Protein AF-A0A3P8YRT6-F1 (afdb_monomer_lite)

Structure (mmCIF, N/CA/C/O backbone):
data_AF-A0A3P8YRT6-F1
#
_entry.id   AF-A0A3P8YRT6-F1
#
loop_
_atom_site.group_PDB
_atom_site.id
_atom_site.type_symbol
_atom_site.label_atom_id
_atom_site.label_alt_id
_atom_site.label_comp_id
_atom_site.label_asym_id
_atom_site.label_entity_id
_atom_site.label_seq_id
_atom_site.pdbx_PDB_ins_code
_atom_site.Cartn_x
_atom_site.Cartn_y
_atom_site.Cartn_z
_atom_site.occupancy
_atom_site.B_iso_or_equiv
_atom_site.auth_seq_id
_atom_site.auth_comp_id
_atom_site.auth_asym_id
_atom_site.auth_atom_id
_atom_site.pdbx_PDB_model_num
ATOM 1 N N . MET A 1 1 ? 31.052 -36.918 -76.320 1.00 43.31 1 MET A N 1
ATOM 2 C CA . MET A 1 1 ? 30.531 -35.603 -76.738 1.00 43.31 1 MET A CA 1
ATOM 3 C C . MET A 1 1 ? 29.071 -35.571 -76.324 1.00 43.31 1 MET A C 1
ATOM 5 O O . MET A 1 1 ? 28.309 -36.374 -76.839 1.00 43.31 1 MET A O 1
ATOM 9 N N . ARG A 1 2 ? 28.732 -34.813 -75.276 1.00 39.31 2 ARG A N 1
ATOM 10 C CA . ARG A 1 2 ? 27.355 -34.659 -74.785 1.00 39.31 2 ARG A CA 1
ATOM 11 C C . ARG A 1 2 ? 26.927 -33.242 -75.132 1.00 39.31 2 ARG A C 1
ATOM 13 O O . ARG A 1 2 ? 27.572 -32.301 -74.682 1.00 39.31 2 ARG A O 1
ATOM 20 N N . GLU A 1 3 ? 25.923 -33.138 -75.991 1.00 41.66 3 GLU A N 1
ATOM 21 C CA . GLU A 1 3 ? 25.282 -31.884 -76.367 1.00 41.66 3 GLU A CA 1
ATOM 22 C C . GLU A 1 3 ? 24.500 -31.338 -75.170 1.00 41.66 3 GLU A C 1
ATOM 24 O O . GLU A 1 3 ? 23.810 -32.074 -74.462 1.00 41.66 3 GLU A O 1
ATOM 29 N N . VAL A 1 4 ? 24.692 -30.047 -74.915 1.00 42.44 4 VAL A N 1
ATOM 30 C CA . VAL A 1 4 ? 24.026 -29.274 -73.870 1.00 42.44 4 VAL A CA 1
ATOM 31 C C . VAL A 1 4 ? 22.664 -28.871 -74.425 1.00 42.44 4 VAL A C 1
ATOM 33 O O . VAL A 1 4 ? 22.596 -28.160 -75.423 1.00 42.44 4 VAL A O 1
ATOM 36 N N . ILE A 1 5 ? 21.588 -29.370 -73.818 1.00 49.50 5 ILE A N 1
ATOM 37 C CA . ILE A 1 5 ? 20.221 -28.918 -74.089 1.00 49.50 5 ILE A CA 1
ATOM 38 C C . ILE A 1 5 ? 19.867 -27.950 -72.962 1.00 49.50 5 ILE A C 1
ATOM 40 O O . ILE A 1 5 ? 19.649 -28.374 -71.826 1.00 49.50 5 ILE A O 1
ATOM 44 N N . ASP A 1 6 ? 19.855 -26.658 -73.277 1.00 41.97 6 ASP A N 1
ATOM 45 C CA . ASP A 1 6 ? 19.405 -25.605 -72.372 1.00 41.97 6 ASP A CA 1
ATOM 46 C C . ASP A 1 6 ? 17.883 -25.710 -72.173 1.00 41.97 6 ASP A C 1
ATOM 48 O O . ASP A 1 6 ? 17.096 -25.584 -73.111 1.00 41.97 6 ASP A O 1
ATOM 52 N N . MET A 1 7 ? 17.459 -25.966 -70.932 1.00 45.97 7 MET A N 1
ATOM 53 C CA . MET A 1 7 ? 16.061 -25.861 -70.508 1.00 45.97 7 MET A CA 1
ATOM 54 C C . MET A 1 7 ? 15.758 -24.411 -70.103 1.00 45.97 7 MET A C 1
ATOM 56 O O . MET A 1 7 ? 15.843 -24.047 -68.929 1.00 45.97 7 MET A O 1
ATOM 60 N N . GLU A 1 8 ? 15.371 -23.575 -71.067 1.00 46.75 8 GLU A N 1
ATOM 61 C CA . GLU A 1 8 ? 14.726 -22.289 -70.782 1.00 46.75 8 GLU A CA 1
ATOM 62 C C . GLU A 1 8 ? 13.310 -22.534 -70.242 1.00 46.75 8 GLU A C 1
ATOM 64 O O . GLU A 1 8 ? 12.366 -22.843 -70.967 1.00 46.75 8 GLU A O 1
ATOM 69 N N . SER A 1 9 ? 13.166 -22.414 -68.923 1.00 47.94 9 SER A N 1
ATOM 70 C CA . SER A 1 9 ? 11.873 -22.445 -68.242 1.00 47.94 9 SER A CA 1
ATOM 71 C C . SER A 1 9 ? 11.175 -21.096 -68.423 1.00 47.94 9 SER A C 1
ATOM 73 O O . SER A 1 9 ? 11.492 -20.123 -67.737 1.00 47.94 9 SER A O 1
ATOM 75 N N . GLN A 1 10 ? 10.225 -21.032 -69.356 1.00 45.94 10 GLN A N 1
ATOM 76 C CA . GLN A 1 10 ? 9.294 -19.912 -69.499 1.00 45.94 10 GLN A CA 1
ATOM 77 C C . GLN A 1 10 ? 8.458 -19.794 -68.220 1.00 45.94 10 GLN A C 1
ATOM 79 O O . GLN A 1 10 ? 7.581 -20.610 -67.947 1.00 45.94 10 GLN A O 1
ATOM 84 N N . SER A 1 11 ? 8.768 -18.785 -67.405 1.00 48.03 11 SER A N 1
ATOM 85 C CA . SER A 1 11 ? 7.894 -18.343 -66.323 1.00 48.03 11 SER A CA 1
ATOM 86 C C . SER A 1 11 ? 6.994 -17.243 -66.872 1.00 48.03 11 SER A C 1
ATOM 88 O O . SER A 1 11 ? 7.457 -16.154 -67.215 1.00 48.03 11 SER A O 1
ATOM 90 N N . ASP A 1 12 ? 5.702 -17.547 -66.982 1.00 42.62 12 ASP A N 1
ATOM 91 C CA . ASP A 1 12 ? 4.667 -16.576 -67.315 1.00 42.62 12 ASP A CA 1
ATOM 92 C C . ASP A 1 12 ? 4.613 -15.505 -66.221 1.00 42.62 12 ASP A C 1
ATOM 94 O O . ASP A 1 12 ? 4.014 -15.654 -65.154 1.00 42.62 12 ASP A O 1
ATOM 98 N N . ASN A 1 13 ? 5.310 -14.409 -66.494 1.00 50.06 13 ASN A N 1
ATOM 99 C CA . ASN A 1 13 ? 5.366 -13.213 -65.679 1.00 50.06 13 ASN A CA 1
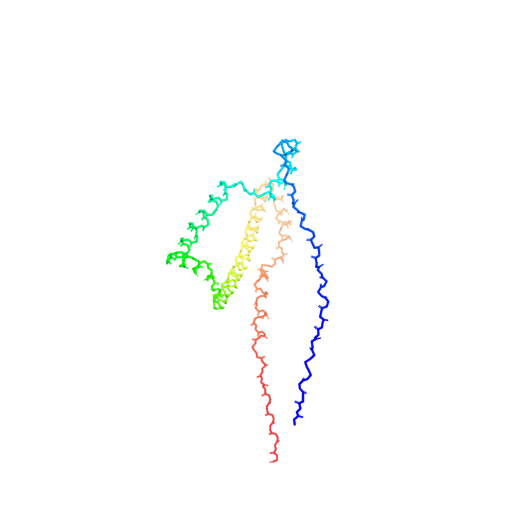ATOM 100 C C . ASN A 1 13 ? 4.024 -12.482 -65.835 1.00 50.06 13 ASN A C 1
ATOM 102 O O . ASN A 1 13 ? 3.874 -11.611 -66.690 1.00 50.06 13 ASN A O 1
ATOM 106 N N . ILE A 1 14 ? 3.012 -12.886 -65.061 1.00 48.34 14 ILE A N 1
ATOM 107 C CA . ILE A 1 14 ? 1.736 -12.166 -64.994 1.00 48.34 14 ILE A CA 1
ATOM 108 C C . ILE A 1 14 ? 2.042 -10.772 -64.424 1.00 48.34 14 ILE A C 1
ATOM 110 O O . ILE A 1 14 ? 2.429 -10.670 -63.254 1.00 48.34 14 ILE A O 1
ATOM 114 N N . PRO A 1 15 ? 1.876 -9.679 -65.192 1.00 45.72 15 PRO A N 1
ATOM 115 C CA . PRO A 1 15 ? 2.150 -8.349 -64.681 1.00 45.72 15 PRO A CA 1
ATOM 116 C C . PRO A 1 15 ? 1.135 -8.051 -63.582 1.00 45.72 15 PRO A C 1
ATOM 118 O O . PRO A 1 15 ? -0.071 -8.022 -63.835 1.00 45.72 15 PRO A O 1
ATOM 121 N N . SER A 1 16 ? 1.601 -7.806 -62.356 1.00 48.44 16 SER A N 1
ATOM 122 C CA . SER A 1 16 ? 0.733 -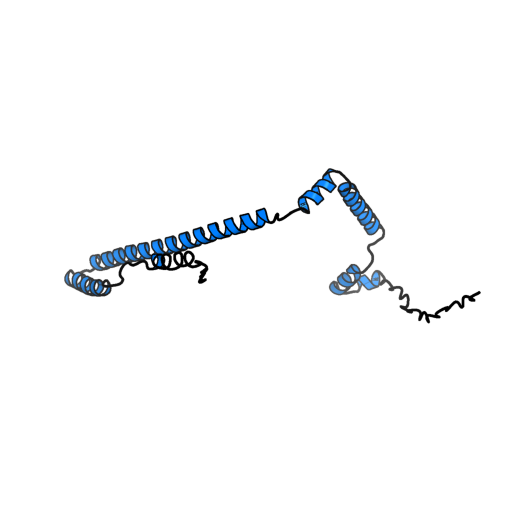7.242 -61.327 1.00 48.44 16 SER A CA 1
ATOM 123 C C . SER A 1 16 ? 0.367 -5.815 -61.744 1.00 48.44 16 SER A C 1
ATOM 125 O O . SER A 1 16 ? 1.069 -4.842 -61.475 1.00 48.44 16 SER A O 1
ATOM 127 N N . THR A 1 17 ? -0.755 -5.657 -62.443 1.00 48.38 17 THR A N 1
ATOM 128 C CA . THR A 1 17 ? -1.385 -4.355 -62.667 1.00 48.38 17 THR A CA 1
ATOM 129 C C . THR A 1 17 ? -1.990 -3.864 -61.354 1.00 48.38 17 THR A C 1
ATOM 131 O O . THR A 1 17 ? -3.205 -3.753 -61.201 1.00 48.38 17 THR A O 1
ATOM 134 N N . SER A 1 18 ? -1.135 -3.537 -60.381 1.00 46.75 18 SER A N 1
ATOM 135 C CA . SER A 1 18 ? -1.485 -2.555 -59.361 1.00 46.75 18 SER A CA 1
ATOM 136 C C . SER A 1 18 ? -1.504 -1.202 -60.069 1.00 46.75 18 SER A C 1
ATOM 138 O O . SER A 1 18 ? -0.487 -0.549 -60.295 1.00 46.75 18 SER A O 1
ATOM 140 N N . GLY A 1 19 ? -2.687 -0.847 -60.574 1.00 38.97 19 GLY A N 1
ATOM 141 C CA . GLY A 1 19 ? -2.898 0.395 -61.298 1.00 38.97 19 GLY A CA 1
ATOM 142 C C . GLY A 1 19 ? -2.330 1.562 -60.501 1.00 38.97 19 GLY A C 1
ATOM 143 O O . GLY A 1 19 ? -2.647 1.737 -59.324 1.00 38.97 19 GLY A O 1
ATOM 144 N N . ASN A 1 20 ? -1.494 2.355 -61.164 1.00 49.28 20 ASN A N 1
ATOM 145 C CA . ASN A 1 20 ? -0.927 3.593 -60.660 1.00 49.28 20 ASN A CA 1
ATOM 146 C C . ASN A 1 20 ? -2.066 4.614 -60.458 1.00 49.28 20 ASN A C 1
ATOM 148 O O . ASN A 1 20 ? -2.263 5.527 -61.261 1.00 49.28 20 ASN A O 1
ATOM 152 N N . ARG A 1 21 ? -2.894 4.424 -59.420 1.00 49.56 21 ARG A N 1
ATOM 153 C CA . ARG A 1 21 ? -3.906 5.395 -59.004 1.00 49.56 21 ARG A CA 1
ATOM 154 C C . ARG A 1 21 ? -3.149 6.556 -58.387 1.00 49.56 21 ARG A C 1
ATOM 156 O O . ARG A 1 21 ? -2.905 6.577 -57.184 1.00 49.56 21 ARG A O 1
ATOM 163 N N . ARG A 1 22 ? -2.777 7.526 -59.224 1.00 57.94 22 ARG A N 1
ATOM 164 C CA . ARG A 1 22 ? -2.369 8.856 -58.770 1.00 57.94 22 ARG A CA 1
ATOM 165 C C . ARG A 1 22 ? -3.463 9.353 -57.827 1.00 57.94 22 ARG A C 1
ATOM 167 O O . ARG A 1 22 ? -4.560 9.677 -58.278 1.00 57.94 22 ARG A O 1
ATOM 174 N N . ARG A 1 23 ? -3.200 9.331 -56.518 1.00 59.16 23 ARG A N 1
ATOM 175 C CA . ARG A 1 23 ? -4.108 9.882 -55.511 1.00 59.16 23 ARG A CA 1
ATOM 176 C C . ARG A 1 23 ? -4.317 11.348 -55.877 1.00 59.16 23 ARG A C 1
ATOM 178 O O . ARG A 1 23 ? -3.371 12.128 -55.862 1.00 59.16 23 ARG A O 1
ATOM 185 N N . SER A 1 24 ? -5.534 11.701 -56.269 1.00 65.56 24 SER A N 1
ATOM 186 C CA . SER A 1 24 ? -5.902 13.084 -56.550 1.00 65.56 24 SER A CA 1
ATOM 187 C C . SER A 1 24 ? -5.921 13.819 -55.214 1.00 65.56 24 SER A C 1
ATOM 189 O O . SER A 1 24 ? -6.729 13.478 -54.348 1.00 65.56 24 SER A O 1
ATOM 191 N N . SER A 1 25 ? -5.012 14.771 -55.007 1.00 73.06 25 SER A N 1
ATOM 192 C CA . SER A 1 25 ? -5.071 15.623 -53.824 1.00 73.06 25 SER A CA 1
ATOM 193 C C . SER A 1 25 ? -6.319 16.502 -53.906 1.00 73.06 25 SER A C 1
ATOM 195 O O . SER A 1 25 ? -6.677 17.028 -54.964 1.00 73.06 25 SER A O 1
ATOM 197 N N . ALA A 1 26 ? -7.036 16.615 -52.793 1.00 78.00 26 ALA A N 1
ATOM 198 C CA . ALA A 1 26 ? -8.180 17.500 -52.689 1.00 78.00 26 ALA A CA 1
ATOM 199 C C . ALA A 1 26 ? -7.712 18.953 -52.850 1.00 78.00 26 ALA A C 1
ATOM 201 O O . ALA A 1 26 ? -6.670 19.352 -52.328 1.00 78.00 26 ALA A O 1
ATOM 202 N N . THR A 1 27 ? -8.495 19.764 -53.562 1.00 82.25 27 THR A N 1
ATOM 203 C CA . THR A 1 27 ? -8.197 21.193 -53.693 1.00 82.25 27 THR A CA 1
ATOM 204 C C . THR A 1 27 ? -8.271 21.872 -52.323 1.00 82.25 27 THR A C 1
ATOM 206 O O . THR A 1 27 ? -9.040 21.458 -51.452 1.00 82.25 27 THR A O 1
ATOM 209 N N . ALA A 1 28 ? -7.494 22.940 -52.120 1.00 79.75 28 ALA A N 1
ATOM 210 C CA . ALA A 1 28 ? -7.454 23.655 -50.840 1.00 79.75 28 ALA A CA 1
ATOM 211 C C . ALA A 1 28 ? -8.854 24.100 -50.364 1.00 79.75 28 ALA A C 1
ATOM 213 O O . ALA A 1 28 ? -9.165 24.031 -49.175 1.00 79.75 28 ALA A O 1
ATOM 214 N N . GLU A 1 29 ? -9.724 24.472 -51.307 1.00 84.81 29 GLU A N 1
ATOM 215 C CA . GLU A 1 29 ? -11.107 24.861 -51.031 1.00 84.81 29 GLU A CA 1
ATOM 216 C C . GLU A 1 29 ? -11.978 23.671 -50.593 1.00 84.81 29 GLU A C 1
ATOM 218 O O . GLU A 1 29 ? -12.790 23.794 -49.676 1.00 84.81 29 GLU A O 1
ATOM 223 N N . ALA A 1 30 ? -11.777 22.489 -51.184 1.00 82.62 30 ALA A N 1
ATOM 224 C CA . ALA A 1 30 ? -12.459 21.267 -50.764 1.00 82.62 30 ALA A CA 1
ATOM 225 C C . ALA A 1 30 ? -12.035 20.843 -49.349 1.00 82.62 30 ALA A C 1
ATOM 227 O O . ALA A 1 30 ? -12.886 20.473 -48.545 1.00 82.62 30 ALA A O 1
ATOM 228 N N . VAL A 1 31 ? -10.748 20.971 -49.010 1.00 84.44 31 VAL A N 1
ATOM 229 C CA . VAL A 1 31 ? -10.222 20.683 -47.661 1.00 84.44 31 VAL A CA 1
ATOM 230 C C . VAL A 1 31 ? -10.772 21.663 -46.620 1.00 84.44 31 VAL A C 1
ATOM 232 O O . VAL A 1 31 ? -11.043 21.270 -45.485 1.00 84.44 31 VAL A O 1
ATOM 235 N N . LYS A 1 32 ? -10.983 22.933 -46.990 1.00 86.88 32 LYS A N 1
ATOM 236 C CA . LYS A 1 32 ? -11.572 23.954 -46.107 1.00 86.88 32 LYS A CA 1
ATOM 237 C C . LYS A 1 32 ? -13.055 23.700 -45.812 1.00 86.88 32 LYS A C 1
ATOM 239 O O . LYS A 1 32 ? -13.518 24.059 -44.735 1.00 86.88 32 LYS A O 1
ATOM 244 N N . ARG A 1 33 ? -13.775 23.066 -46.744 1.00 91.25 33 ARG A N 1
ATOM 245 C CA . ARG A 1 33 ? -15.191 22.687 -46.599 1.00 91.25 33 ARG A CA 1
ATOM 246 C C . ARG A 1 33 ? -15.416 21.407 -45.785 1.00 91.25 33 ARG A C 1
ATOM 248 O O . ARG A 1 33 ? -16.554 21.132 -45.418 1.00 91.25 33 ARG A O 1
ATOM 255 N N . MET A 1 34 ? -14.370 20.628 -45.498 1.00 90.94 34 MET A N 1
ATOM 256 C CA . MET A 1 34 ? -14.475 19.419 -44.670 1.00 90.94 34 MET A CA 1
ATOM 257 C C . MET A 1 34 ? -14.701 19.759 -43.194 1.00 90.94 34 MET A C 1
ATOM 259 O O . MET A 1 34 ? -14.229 20.785 -42.699 1.00 90.94 34 MET A O 1
ATOM 263 N N . CYS A 1 35 ? -15.353 18.854 -42.456 1.00 94.06 35 CYS A N 1
ATOM 264 C CA . CYS A 1 35 ? -15.420 18.990 -41.003 1.00 94.06 35 CYS A CA 1
ATOM 265 C C . CYS A 1 35 ? -14.014 18.849 -40.373 1.00 94.06 35 CYS A C 1
ATOM 267 O O . CYS A 1 35 ? -13.142 18.192 -40.960 1.00 94.06 35 CYS A O 1
ATOM 269 N N . PRO A 1 36 ? -13.759 19.426 -39.182 1.00 92.75 36 PRO A N 1
ATOM 270 C CA . PRO A 1 36 ? -12.425 19.440 -38.572 1.00 92.75 36 PRO A CA 1
ATOM 271 C C . PRO A 1 36 ? -11.773 18.056 -38.444 1.00 92.75 36 PRO A C 1
ATOM 273 O O . PRO A 1 36 ? -10.584 17.905 -38.720 1.00 92.75 36 PRO A O 1
ATOM 276 N N . GLN A 1 37 ? -12.549 17.026 -38.100 1.00 92.12 37 GLN A N 1
ATOM 277 C CA . GLN A 1 37 ? -12.073 15.649 -37.947 1.00 92.12 37 GLN A CA 1
ATOM 278 C C . GLN A 1 37 ? -11.683 15.023 -39.294 1.00 92.12 37 GLN A C 1
ATOM 280 O O . GLN A 1 37 ? -10.642 14.375 -39.404 1.00 92.12 37 GLN A O 1
ATOM 285 N N . GLN A 1 38 ? -12.485 15.240 -40.342 1.00 89.00 38 GLN A N 1
ATOM 286 C CA . GLN A 1 38 ? -12.178 14.765 -41.695 1.00 89.00 38 GLN A CA 1
ATOM 287 C C . GLN A 1 38 ? -10.961 15.486 -42.277 1.00 89.00 38 GLN A C 1
ATOM 289 O O . GLN A 1 38 ? -10.101 14.840 -42.873 1.00 89.00 38 GLN A O 1
ATOM 294 N N . ARG A 1 39 ? -10.850 16.798 -42.041 1.00 90.31 39 ARG A N 1
ATOM 295 C CA . ARG A 1 39 ? -9.696 17.609 -42.438 1.00 90.31 39 ARG A CA 1
ATOM 296 C C . ARG A 1 39 ? -8.415 17.140 -41.755 1.00 90.31 39 ARG A C 1
ATOM 298 O O . ARG A 1 39 ? -7.406 16.976 -42.430 1.00 90.31 39 ARG A O 1
ATOM 305 N N . ALA A 1 40 ? -8.454 16.887 -40.447 1.00 88.81 40 ALA A N 1
ATOM 306 C CA . ALA A 1 40 ? -7.309 16.359 -39.708 1.00 88.81 40 ALA A CA 1
ATOM 307 C C . ALA A 1 40 ? -6.880 14.986 -40.245 1.00 88.81 40 ALA A C 1
ATOM 309 O O . ALA A 1 40 ? -5.701 14.772 -40.520 1.00 88.81 40 ALA A O 1
ATOM 310 N N . ARG A 1 41 ? -7.845 14.083 -40.478 1.00 89.38 41 ARG A N 1
ATOM 311 C CA . ARG A 1 41 ? -7.575 12.760 -41.056 1.00 89.38 41 ARG A CA 1
ATOM 312 C C . ARG A 1 41 ? -6.970 12.860 -42.455 1.00 89.38 41 ARG A C 1
ATOM 314 O O . ARG A 1 41 ? -6.056 12.111 -42.761 1.00 89.38 41 ARG A O 1
ATOM 321 N N . TYR A 1 42 ? -7.466 13.768 -43.292 1.00 88.25 42 TYR A N 1
ATOM 322 C CA . TYR A 1 42 ? -6.933 13.996 -44.633 1.00 88.25 42 TYR A CA 1
ATOM 323 C C . TYR A 1 42 ? -5.490 14.525 -44.585 1.00 88.25 42 TYR A C 1
ATOM 325 O O . TYR A 1 42 ? -4.601 13.936 -45.193 1.00 88.25 42 TYR A O 1
ATOM 333 N N . LEU A 1 43 ? -5.241 15.580 -43.801 1.00 86.88 43 LEU A N 1
ATOM 334 C CA . LEU A 1 43 ? -3.923 16.216 -43.688 1.00 86.88 43 LEU A CA 1
ATOM 335 C C . LEU A 1 43 ? -2.851 15.297 -43.083 1.00 86.88 43 LEU A C 1
ATOM 337 O O . LEU A 1 43 ? -1.680 15.468 -43.398 1.00 86.88 43 LEU A O 1
ATOM 341 N N . ALA A 1 44 ? -3.227 14.314 -42.259 1.00 87.69 44 ALA A N 1
ATOM 342 C CA . ALA A 1 44 ? -2.289 13.344 -41.689 1.00 87.69 44 ALA A CA 1
ATOM 343 C C . ALA A 1 44 ? -1.617 12.441 -42.743 1.00 87.69 44 ALA A C 1
ATOM 345 O O . ALA A 1 44 ? -0.511 11.957 -42.516 1.00 87.69 44 ALA A O 1
ATOM 346 N N . TYR A 1 45 ? -2.280 12.215 -43.882 1.00 85.94 45 TYR A N 1
ATOM 347 C CA . TYR A 1 45 ? -1.769 11.387 -44.981 1.00 85.94 45 TYR A CA 1
ATOM 348 C C . TYR A 1 45 ? -1.395 12.196 -46.227 1.00 85.94 45 TYR A C 1
ATOM 350 O O . TYR A 1 45 ? -0.988 11.601 -47.228 1.00 85.94 45 TYR A O 1
ATOM 358 N N . GLU A 1 46 ? -1.577 13.516 -46.193 1.00 85.88 46 GLU A N 1
ATOM 359 C CA . GLU A 1 46 ? -1.107 14.412 -47.245 1.00 85.88 46 GLU A CA 1
ATOM 360 C C . GLU A 1 46 ? 0.394 14.640 -47.072 1.00 85.88 46 GLU A C 1
ATOM 362 O O . GLU A 1 46 ? 0.911 14.719 -45.954 1.00 85.88 46 GLU A O 1
ATOM 367 N N . GLU A 1 47 ? 1.115 14.747 -48.183 1.00 85.12 47 GLU A N 1
ATOM 368 C CA . GLU A 1 47 ? 2.537 15.023 -48.093 1.00 85.12 47 GLU A CA 1
ATOM 369 C C . GLU A 1 47 ? 2.775 16.440 -47.547 1.00 85.12 47 GLU A C 1
ATOM 371 O O . GLU A 1 47 ? 2.137 17.394 -48.001 1.00 85.12 47 GLU A O 1
ATOM 376 N N . PRO A 1 48 ? 3.726 16.620 -46.611 1.00 84.44 48 PRO A N 1
ATOM 377 C CA . PRO A 1 48 ? 4.041 17.942 -46.093 1.00 84.44 48 PRO A CA 1
ATOM 378 C C . PRO A 1 48 ? 4.419 18.912 -47.224 1.00 84.44 48 PRO A C 1
ATOM 380 O O . PRO A 1 48 ? 5.029 18.495 -48.220 1.00 84.44 48 PRO A O 1
ATOM 383 N N . PRO A 1 49 ? 4.118 20.215 -47.085 1.00 86.62 49 PRO A N 1
ATOM 384 C CA . PRO A 1 49 ? 4.484 21.200 -48.093 1.00 86.62 49 PRO A CA 1
ATOM 385 C C . PRO A 1 49 ? 6.001 21.220 -48.306 1.00 86.62 49 PRO A C 1
ATOM 387 O O . PRO A 1 49 ? 6.779 20.856 -47.421 1.00 86.62 49 PRO A O 1
ATOM 390 N N . LYS A 1 50 ? 6.434 21.661 -49.491 1.00 87.44 50 LYS A N 1
ATOM 391 C CA . LYS A 1 50 ? 7.847 21.620 -49.908 1.00 87.44 50 LYS A CA 1
ATOM 392 C C . LYS A 1 50 ? 8.779 22.272 -48.881 1.00 87.44 50 LYS A C 1
ATOM 394 O O . LYS A 1 50 ? 9.818 21.707 -48.565 1.00 87.44 50 LYS A O 1
ATOM 399 N N . GLU A 1 51 ? 8.373 23.397 -48.302 1.00 90.81 51 GLU A N 1
ATOM 400 C CA . GLU A 1 51 ? 9.119 24.078 -47.237 1.00 90.81 51 GLU A CA 1
ATOM 401 C C . GLU A 1 51 ? 9.194 23.255 -45.944 1.00 90.81 51 GLU A C 1
ATOM 403 O O . GLU A 1 51 ? 10.256 23.136 -45.342 1.00 90.81 51 GLU A O 1
ATOM 408 N N . ALA A 1 52 ? 8.107 22.603 -45.526 1.00 88.25 52 ALA A N 1
ATOM 409 C CA . ALA A 1 52 ? 8.152 21.713 -44.366 1.00 88.25 52 ALA A CA 1
ATOM 410 C C . ALA A 1 52 ? 9.085 20.521 -44.618 1.00 88.25 52 ALA A C 1
ATOM 412 O O . ALA A 1 52 ? 9.848 20.145 -43.732 1.00 88.25 52 ALA A O 1
ATOM 413 N N . LYS A 1 53 ? 9.097 19.971 -45.839 1.00 90.00 53 LYS A N 1
ATOM 414 C CA . LYS A 1 53 ? 10.034 18.906 -46.223 1.00 90.00 53 LYS A CA 1
ATOM 415 C C . LYS A 1 53 ? 11.490 19.368 -46.148 1.00 90.00 53 LYS A C 1
ATOM 417 O O . LYS A 1 53 ? 12.325 18.604 -45.666 1.00 90.00 53 LYS A O 1
ATOM 422 N N . THR A 1 54 ? 11.811 20.601 -46.553 1.00 93.81 54 THR A N 1
ATOM 423 C CA . THR A 1 54 ? 13.186 21.121 -46.428 1.00 93.81 54 THR A CA 1
ATOM 424 C C . THR A 1 54 ? 13.589 21.309 -44.967 1.00 93.81 54 THR A C 1
ATOM 426 O O . THR A 1 54 ? 14.697 20.925 -44.597 1.00 93.81 54 THR A O 1
ATOM 429 N N . TRP A 1 55 ? 12.699 21.809 -44.105 1.00 90.81 55 TRP A N 1
ATOM 430 C CA . TRP A 1 55 ? 12.952 21.894 -42.662 1.00 90.81 55 TRP A CA 1
ATOM 431 C C . TRP A 1 55 ? 13.103 20.519 -42.007 1.00 90.81 55 TRP A C 1
ATOM 433 O O . TRP A 1 55 ? 14.015 20.320 -41.205 1.00 90.81 55 TRP A O 1
ATOM 443 N N . MET A 1 56 ? 12.270 19.547 -42.385 1.00 91.75 56 MET A N 1
ATOM 444 C CA . MET A 1 56 ? 12.380 18.159 -41.927 1.00 91.75 56 MET A CA 1
ATOM 445 C C . MET A 1 56 ? 13.708 17.531 -42.358 1.00 91.75 56 MET A C 1
ATOM 447 O O . MET A 1 56 ? 14.357 16.879 -41.544 1.00 91.75 56 MET A O 1
ATOM 451 N N . ALA A 1 57 ? 14.142 17.754 -43.600 1.00 92.50 57 ALA A N 1
ATOM 452 C CA . ALA A 1 57 ? 15.425 17.270 -44.101 1.00 92.50 57 ALA A CA 1
ATOM 453 C C . ALA A 1 57 ? 16.603 17.917 -43.358 1.00 92.50 57 ALA A C 1
ATOM 455 O O . ALA A 1 57 ? 17.475 17.202 -42.875 1.00 92.50 57 ALA A O 1
ATOM 456 N N . LYS A 1 58 ? 16.587 19.244 -43.168 1.00 94.25 58 LYS A N 1
ATOM 457 C CA . LYS A 1 58 ? 17.600 19.967 -42.377 1.00 94.25 58 LYS A CA 1
ATOM 458 C C . LYS A 1 58 ? 17.645 19.487 -40.926 1.00 94.25 58 LYS A C 1
ATOM 460 O O . LYS A 1 58 ? 18.721 19.323 -40.363 1.00 94.25 58 LYS A O 1
ATOM 465 N N . SER A 1 59 ? 16.487 19.241 -40.316 1.00 93.00 59 SER A N 1
ATOM 466 C CA . SER A 1 59 ? 16.391 18.706 -38.955 1.00 93.00 59 SER A CA 1
ATOM 467 C C . SER A 1 59 ? 16.989 17.300 -38.863 1.00 93.00 59 SER A C 1
ATOM 469 O O . SER A 1 59 ? 17.850 17.049 -38.023 1.00 93.00 59 SER A O 1
ATOM 471 N N . ARG A 1 60 ? 16.617 16.402 -39.784 1.00 90.75 60 ARG A N 1
ATOM 472 C CA . ARG A 1 60 ? 17.177 15.044 -39.866 1.00 90.75 60 ARG A CA 1
ATOM 473 C C . ARG A 1 60 ? 18.681 15.059 -40.112 1.00 90.75 60 ARG A C 1
ATOM 475 O O . ARG A 1 60 ? 19.398 14.314 -39.460 1.00 90.75 60 ARG A O 1
ATOM 482 N N . GLN A 1 61 ? 19.158 15.937 -40.989 1.00 92.88 61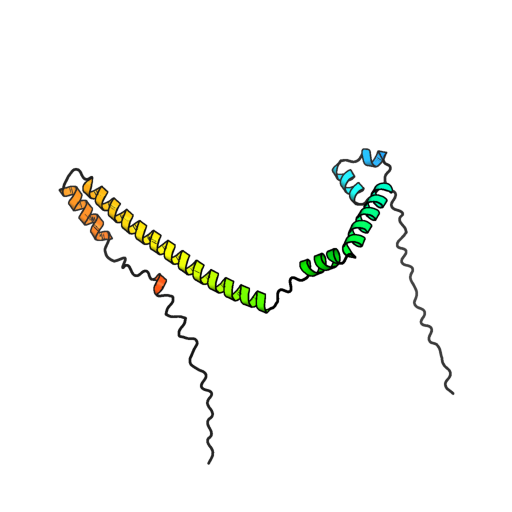 GLN A N 1
ATOM 483 C CA . GLN A 1 61 ? 20.582 16.117 -41.250 1.00 92.88 61 GLN A CA 1
ATOM 484 C C . GLN A 1 61 ? 21.325 16.590 -39.999 1.00 92.88 61 GLN A C 1
ATOM 486 O O . GLN A 1 61 ? 22.386 16.060 -39.705 1.00 92.88 61 GLN A O 1
ATOM 491 N N . ARG A 1 62 ? 20.763 17.529 -39.225 1.00 89.38 62 ARG A N 1
ATOM 492 C CA . ARG A 1 62 ? 21.344 17.964 -37.944 1.00 89.38 62 ARG A CA 1
ATOM 493 C C . ARG A 1 62 ? 21.443 16.821 -36.941 1.00 89.38 62 ARG A C 1
ATOM 495 O O . ARG A 1 62 ? 22.485 16.661 -36.318 1.00 89.38 62 ARG A O 1
ATOM 502 N N . VAL A 1 63 ? 20.376 16.036 -36.791 1.00 85.25 63 VAL A N 1
ATOM 503 C CA . VAL A 1 63 ? 20.358 14.882 -35.881 1.00 85.25 63 VAL A CA 1
ATOM 504 C C . VAL A 1 63 ? 21.359 13.823 -36.335 1.00 85.25 63 VAL A C 1
ATOM 506 O O . VAL A 1 63 ? 22.128 13.347 -35.514 1.00 85.25 63 VAL A O 1
ATOM 509 N N . SER A 1 64 ? 21.407 13.504 -37.630 1.00 84.81 64 SER A N 1
ATOM 510 C CA . SER A 1 64 ? 22.363 12.541 -38.186 1.00 84.81 64 SER A CA 1
ATOM 511 C C . SER A 1 64 ? 23.808 13.026 -38.059 1.00 84.81 64 SER A C 1
ATOM 513 O O . SER A 1 64 ? 24.665 12.249 -37.668 1.00 84.81 64 SER A O 1
ATOM 515 N N . ALA A 1 65 ? 24.083 14.303 -38.333 1.00 86.50 65 ALA A N 1
ATOM 516 C CA . ALA A 1 65 ? 25.415 14.881 -38.176 1.00 86.50 65 ALA A CA 1
ATOM 517 C C . ALA A 1 65 ? 25.861 14.863 -36.710 1.00 86.50 65 ALA A C 1
ATOM 519 O O . ALA A 1 65 ? 27.008 14.542 -36.428 1.00 86.50 65 ALA A O 1
ATOM 520 N N . TRP A 1 66 ? 24.947 15.159 -35.781 1.00 81.25 66 TRP A N 1
ATOM 521 C CA . TRP A 1 66 ? 25.202 15.038 -34.349 1.00 81.25 66 TRP A CA 1
ATOM 522 C C . TRP A 1 66 ? 25.430 13.580 -33.929 1.00 81.25 66 TRP A C 1
ATOM 524 O O . TRP A 1 66 ? 26.366 13.307 -33.187 1.00 81.25 66 TRP A O 1
ATOM 534 N N . GLN A 1 67 ? 24.643 12.634 -34.448 1.00 79.19 67 GLN A N 1
ATOM 535 C CA . GLN A 1 67 ? 24.822 11.196 -34.211 1.00 79.19 67 GLN A CA 1
ATOM 536 C C . GLN A 1 67 ? 26.182 10.678 -34.681 1.00 79.19 67 GLN A C 1
ATOM 538 O O . GLN A 1 67 ? 26.743 9.819 -34.016 1.00 79.19 67 GLN A O 1
ATOM 543 N N . SER A 1 68 ? 26.713 11.211 -35.783 1.00 77.75 68 SER A N 1
ATOM 544 C CA . SER A 1 68 ? 28.041 10.862 -36.301 1.00 77.75 68 SER A CA 1
ATOM 545 C C . SER A 1 68 ? 29.204 11.515 -35.540 1.00 77.75 68 SER A C 1
ATOM 547 O O . SER A 1 68 ? 30.358 11.268 -35.876 1.00 77.75 68 SER A O 1
ATOM 549 N N . THR A 1 69 ? 28.943 12.375 -34.549 1.00 81.50 69 THR A N 1
ATOM 550 C CA . THR A 1 69 ? 30.005 12.879 -33.662 1.00 81.50 69 THR A CA 1
ATOM 551 C C . THR A 1 69 ? 30.346 11.845 -32.591 1.00 81.50 69 THR A C 1
ATOM 553 O O . THR A 1 69 ? 29.483 11.072 -32.183 1.00 81.50 69 THR A O 1
ATOM 556 N N . ALA A 1 70 ? 31.577 11.873 -32.071 1.00 68.00 70 ALA A N 1
ATOM 557 C CA . ALA A 1 70 ? 32.017 10.961 -31.008 1.00 68.00 70 ALA A CA 1
ATOM 558 C C . ALA A 1 70 ? 31.140 11.037 -29.740 1.00 68.00 70 ALA A C 1
ATOM 560 O O . ALA A 1 70 ? 30.960 10.034 -29.049 1.00 68.00 70 ALA A O 1
ATOM 561 N N . ASP A 1 71 ? 30.563 12.209 -29.454 1.00 68.38 71 ASP A N 1
ATOM 562 C CA . ASP A 1 71 ? 29.634 12.415 -28.339 1.00 68.38 71 ASP A CA 1
ATOM 563 C C . ASP A 1 71 ? 28.245 11.830 -28.630 1.00 68.38 71 ASP A C 1
ATOM 565 O O . 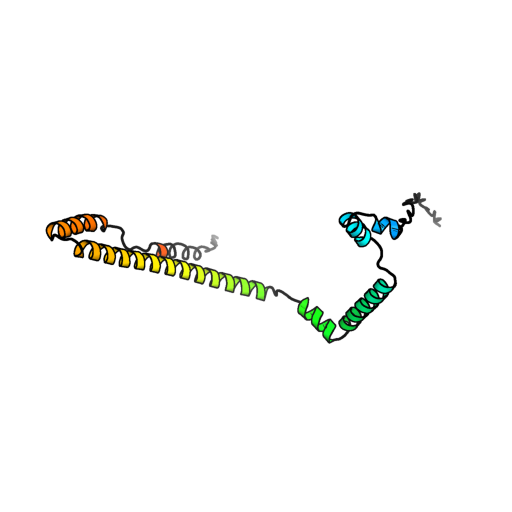ASP A 1 71 ? 27.618 11.253 -27.742 1.00 68.38 71 ASP A O 1
ATOM 569 N N . GLY A 1 72 ? 27.778 11.922 -29.881 1.00 65.81 72 GLY A N 1
ATOM 570 C CA . GLY A 1 72 ? 26.547 11.281 -30.344 1.00 65.81 72 GLY A CA 1
ATOM 571 C C . GLY A 1 72 ? 26.654 9.757 -30.331 1.00 65.81 72 GLY A C 1
ATOM 572 O O . GLY A 1 72 ? 25.799 9.091 -29.749 1.00 65.81 72 GLY A O 1
ATOM 573 N N . GLU A 1 73 ? 27.724 9.189 -30.887 1.00 65.62 73 GLU A N 1
ATOM 574 C CA . GLU A 1 73 ? 27.982 7.744 -30.843 1.00 65.62 73 GLU A CA 1
ATOM 575 C C . GLU A 1 73 ? 28.089 7.234 -29.400 1.00 65.62 73 GLU A C 1
ATOM 577 O O . GLU A 1 73 ? 27.491 6.207 -29.065 1.00 65.62 73 GLU A O 1
ATOM 582 N N . LYS A 1 74 ? 28.765 7.977 -28.508 1.00 64.94 74 LYS A N 1
ATOM 583 C CA . LYS A 1 74 ? 28.804 7.679 -27.064 1.00 64.94 74 LYS A CA 1
ATOM 584 C C . LYS A 1 74 ? 27.430 7.747 -26.407 1.00 64.94 74 LYS A C 1
ATOM 586 O O . LYS A 1 74 ? 27.103 6.879 -25.604 1.00 64.94 74 LYS A O 1
ATOM 591 N N . TRP A 1 75 ? 26.611 8.743 -26.741 1.00 62.38 75 TRP A N 1
ATOM 592 C CA . TRP A 1 75 ? 25.260 8.880 -26.196 1.00 62.38 75 TRP A CA 1
ATOM 593 C C . TRP A 1 75 ? 24.378 7.677 -26.554 1.00 62.38 75 TRP A C 1
ATOM 595 O O . TRP A 1 75 ? 23.753 7.090 -25.674 1.00 62.38 75 TRP A O 1
ATOM 605 N N . TRP A 1 76 ? 24.368 7.237 -27.816 1.00 56.44 76 TRP A N 1
ATOM 606 C CA . TRP A 1 76 ? 23.573 6.071 -28.231 1.00 56.44 76 TRP A CA 1
ATOM 607 C C . TRP A 1 76 ? 24.145 4.744 -27.728 1.00 56.44 76 TRP A C 1
ATOM 609 O O . TRP A 1 76 ? 23.376 3.850 -27.381 1.00 56.44 76 TRP A O 1
ATOM 619 N N . THR A 1 77 ? 25.468 4.611 -27.623 1.00 56.59 77 THR A N 1
ATOM 620 C CA . THR A 1 77 ? 26.089 3.409 -27.040 1.00 56.59 77 THR A CA 1
ATOM 621 C C . THR A 1 77 ? 25.889 3.314 -25.528 1.00 56.59 77 THR A C 1
ATOM 623 O O . THR A 1 77 ? 25.744 2.203 -25.023 1.00 56.59 77 THR A O 1
ATOM 626 N N . HIS A 1 78 ? 25.804 4.437 -24.807 1.00 53.75 78 HIS A N 1
ATOM 627 C CA . HIS A 1 78 ? 25.532 4.439 -23.368 1.00 53.75 78 HIS A 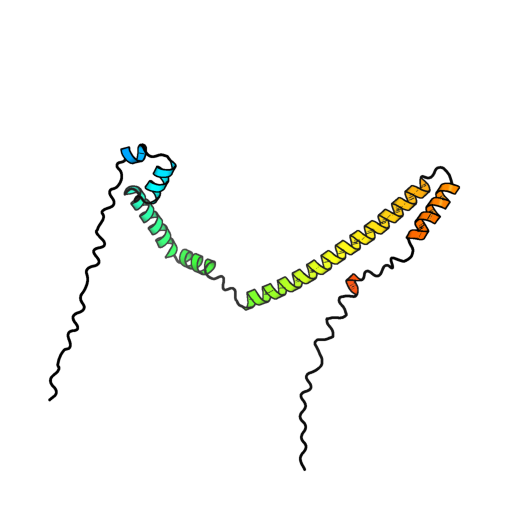CA 1
ATOM 628 C C . HIS A 1 78 ? 24.041 4.253 -23.046 1.00 53.75 78 HIS A C 1
ATOM 630 O O . HIS A 1 78 ? 23.711 3.546 -22.099 1.00 53.75 78 HIS A O 1
ATOM 636 N N . VAL A 1 79 ? 23.135 4.807 -23.862 1.00 55.62 79 VAL A N 1
ATOM 637 C CA . VAL A 1 79 ? 21.675 4.652 -23.688 1.00 55.62 79 VAL A CA 1
ATOM 638 C C . VAL A 1 79 ? 21.164 3.309 -24.246 1.00 55.62 79 VAL A C 1
ATOM 640 O O . VAL A 1 79 ? 20.166 2.780 -23.764 1.00 55.62 79 VAL A O 1
ATOM 643 N N . GLY A 1 80 ? 21.855 2.720 -25.230 1.00 49.50 80 GLY A N 1
ATOM 644 C CA . GLY A 1 80 ? 21.510 1.429 -25.844 1.00 49.50 80 GLY A CA 1
ATOM 645 C C . GLY A 1 80 ? 22.168 0.200 -25.206 1.00 49.50 80 GLY A C 1
ATOM 646 O O . GLY A 1 80 ? 21.812 -0.923 -25.555 1.00 49.50 80 GLY A O 1
ATOM 647 N N . ARG A 1 81 ? 23.104 0.389 -24.269 1.00 47.69 81 ARG A N 1
ATOM 648 C CA . ARG A 1 81 ? 23.737 -0.688 -23.496 1.00 47.69 81 ARG A CA 1
ATOM 649 C C . ARG A 1 81 ? 23.350 -0.573 -22.024 1.00 47.69 81 ARG A C 1
ATOM 651 O O . ARG A 1 81 ? 24.201 -0.454 -21.152 1.00 47.69 81 ARG A O 1
ATOM 658 N N . TYR A 1 82 ? 22.060 -0.722 -21.742 1.00 53.84 82 TYR A N 1
ATOM 659 C CA . TYR A 1 82 ? 21.708 -1.560 -20.600 1.00 53.84 82 TYR A CA 1
ATOM 660 C C . TYR A 1 82 ? 22.066 -2.990 -21.014 1.00 53.84 82 TYR A C 1
ATOM 662 O O . TYR A 1 82 ? 21.218 -3.752 -21.473 1.00 53.84 82 TYR A O 1
ATOM 670 N N . HIS A 1 83 ? 23.348 -3.354 -20.928 1.00 53.09 83 HIS A N 1
ATOM 671 C CA . HIS A 1 83 ? 23.616 -4.742 -20.604 1.00 53.09 83 HIS A CA 1
ATOM 672 C C . HIS A 1 83 ? 23.046 -4.887 -19.199 1.00 53.09 83 HIS A C 1
ATOM 674 O O . HIS A 1 83 ? 23.649 -4.449 -18.230 1.00 53.09 83 HIS A O 1
ATOM 680 N N . CYS A 1 84 ? 21.821 -5.396 -19.109 1.00 54.06 84 CYS A N 1
ATOM 681 C CA . CYS A 1 84 ? 21.426 -6.147 -17.937 1.00 54.06 84 CYS A CA 1
ATOM 682 C C . CYS A 1 84 ? 22.388 -7.335 -17.905 1.00 54.06 84 CYS A C 1
ATOM 684 O O . CYS A 1 84 ? 22.093 -8.377 -18.494 1.00 54.06 84 CYS A O 1
ATOM 686 N N . ASP A 1 85 ? 23.586 -7.140 -17.351 1.00 66.75 85 ASP A N 1
ATOM 687 C CA . ASP A 1 85 ? 24.498 -8.245 -17.133 1.00 66.75 85 ASP A CA 1
ATOM 688 C C . ASP A 1 85 ? 23.735 -9.254 -16.271 1.00 66.75 85 ASP A C 1
ATOM 690 O O . ASP A 1 85 ? 23.006 -8.891 -15.344 1.00 66.75 85 ASP A O 1
ATOM 694 N N . GLU A 1 86 ? 23.841 -10.543 -16.585 1.00 73.00 86 GLU A N 1
ATOM 695 C CA . GLU A 1 86 ? 23.136 -11.581 -15.822 1.00 73.00 86 GLU A CA 1
ATOM 696 C C . GLU A 1 86 ? 23.505 -11.519 -14.325 1.00 73.00 86 GLU A C 1
ATOM 698 O O . GLU A 1 86 ? 22.689 -11.838 -13.459 1.00 73.00 86 GLU A O 1
ATOM 703 N N . ALA A 1 87 ? 24.703 -11.001 -14.030 1.00 79.69 87 ALA A N 1
ATOM 704 C CA . ALA A 1 87 ? 25.172 -10.639 -12.700 1.00 79.69 87 ALA A CA 1
ATOM 705 C C . ALA A 1 87 ? 24.347 -9.518 -12.034 1.00 79.69 87 ALA A C 1
ATOM 707 O O . ALA A 1 87 ? 24.004 -9.657 -10.859 1.00 79.69 87 ALA A O 1
ATOM 708 N N . ASP A 1 88 ? 23.981 -8.460 -12.762 1.00 85.12 88 ASP A N 1
ATOM 709 C CA . ASP A 1 88 ? 23.165 -7.348 -12.253 1.00 85.12 88 ASP A CA 1
ATOM 710 C C . ASP A 1 88 ? 21.729 -7.797 -11.978 1.00 85.12 88 ASP A C 1
ATOM 712 O O . ASP A 1 88 ? 21.152 -7.477 -10.939 1.00 85.12 88 ASP A O 1
ATOM 716 N N . GLU A 1 89 ? 21.155 -8.616 -12.863 1.00 86.19 89 GLU A N 1
ATOM 717 C CA . GLU A 1 89 ? 19.829 -9.199 -12.640 1.00 86.19 89 GLU A CA 1
ATOM 718 C C . GLU A 1 89 ? 19.847 -10.223 -11.493 1.00 86.19 89 GLU A C 1
ATOM 720 O O . GLU A 1 89 ? 18.881 -10.346 -10.738 1.00 86.19 89 GLU A O 1
ATOM 725 N N . ALA A 1 90 ? 20.930 -10.986 -11.320 1.00 88.06 90 ALA A N 1
ATOM 726 C CA . ALA A 1 90 ? 21.095 -11.880 -10.173 1.00 88.06 90 ALA A CA 1
ATOM 727 C C . ALA A 1 90 ? 21.220 -11.096 -8.859 1.00 88.06 90 ALA A C 1
ATOM 729 O O . ALA A 1 90 ? 20.598 -11.465 -7.861 1.00 88.06 90 ALA A O 1
ATOM 730 N N . GLU A 1 91 ? 21.972 -9.998 -8.862 1.00 91.00 91 GLU A N 1
ATOM 731 C CA . GLU A 1 91 ? 22.113 -9.113 -7.711 1.00 91.00 91 GLU A CA 1
ATOM 732 C C . GLU A 1 91 ? 20.791 -8.427 -7.363 1.00 91.00 91 GLU A C 1
ATOM 734 O O . GLU A 1 91 ? 20.373 -8.450 -6.207 1.00 91.00 91 GLU A O 1
ATOM 739 N N . LYS A 1 92 ? 20.053 -7.934 -8.358 1.00 92.44 92 LYS A N 1
ATOM 740 C CA . LYS A 1 92 ? 18.712 -7.377 -8.164 1.00 92.44 92 LYS A CA 1
ATOM 741 C C . LYS A 1 92 ? 17.751 -8.391 -7.544 1.00 92.44 92 LYS A C 1
ATOM 743 O O . LYS A 1 92 ? 17.050 -8.055 -6.598 1.00 92.44 92 LYS A O 1
ATOM 748 N N . ARG A 1 93 ? 17.768 -9.657 -7.983 1.00 93.25 93 ARG A N 1
ATOM 749 C CA . ARG A 1 93 ? 16.962 -10.724 -7.354 1.00 93.25 93 ARG A CA 1
ATOM 750 C C . ARG A 1 93 ? 17.353 -10.972 -5.896 1.00 93.25 93 ARG A C 1
ATOM 752 O O . ARG A 1 93 ? 16.473 -11.190 -5.065 1.00 93.25 93 ARG A O 1
ATOM 759 N N . ARG A 1 94 ? 18.652 -10.936 -5.568 1.00 94.00 94 ARG A N 1
ATOM 760 C CA . ARG A 1 94 ? 19.122 -11.032 -4.173 1.00 94.00 94 ARG A CA 1
ATOM 761 C C . ARG A 1 94 ? 18.612 -9.857 -3.342 1.00 94.00 94 ARG A C 1
ATOM 763 O O . ARG A 1 94 ? 18.105 -10.068 -2.242 1.00 94.00 94 ARG A O 1
ATOM 770 N N . GLN A 1 95 ? 18.693 -8.644 -3.880 1.00 96.38 95 GLN A N 1
ATOM 771 C CA . GLN A 1 95 ? 18.196 -7.437 -3.223 1.00 96.38 95 GLN A CA 1
ATOM 772 C C . GLN A 1 95 ? 16.682 -7.490 -3.022 1.00 96.38 95 GLN A C 1
ATOM 774 O O . GLN A 1 95 ? 16.215 -7.260 -1.910 1.00 96.38 95 GLN A O 1
ATOM 779 N N . ASP A 1 96 ? 15.917 -7.873 -4.042 1.00 96.44 96 ASP A N 1
ATOM 780 C CA . ASP A 1 96 ? 14.462 -8.009 -3.968 1.00 96.44 96 ASP A CA 1
ATOM 781 C C . ASP A 1 96 ? 14.039 -9.044 -2.917 1.00 96.44 96 ASP A C 1
ATOM 783 O O . ASP A 1 96 ? 13.084 -8.810 -2.172 1.00 96.44 96 ASP A O 1
ATOM 787 N N . LEU A 1 97 ? 14.776 -10.154 -2.792 1.00 96.62 97 LEU A N 1
ATOM 788 C CA . LEU A 1 97 ? 14.540 -11.155 -1.750 1.00 96.62 97 LEU A CA 1
ATOM 789 C C . LEU A 1 97 ? 14.742 -10.561 -0.351 1.00 96.62 97 LEU A C 1
ATOM 791 O O . LEU A 1 97 ? 13.866 -10.697 0.506 1.00 96.62 97 LEU A O 1
ATOM 795 N N . VAL A 1 98 ? 15.869 -9.882 -0.121 1.00 96.88 98 VAL A N 1
ATOM 796 C CA . VAL A 1 98 ? 16.177 -9.245 1.169 1.00 96.88 98 VAL A CA 1
ATOM 797 C C . VAL A 1 98 ? 15.149 -8.161 1.489 1.00 96.88 98 VAL A C 1
ATOM 799 O O . VAL A 1 98 ? 14.607 -8.127 2.593 1.00 96.88 98 VAL A O 1
ATOM 802 N N . ILE A 1 99 ? 14.803 -7.317 0.518 1.00 97.38 99 ILE A N 1
ATOM 803 C CA . ILE A 1 99 ? 13.769 -6.287 0.659 1.00 97.38 99 ILE A CA 1
ATOM 804 C C . ILE A 1 99 ? 12.418 -6.929 0.991 1.00 97.38 99 ILE A C 1
ATOM 806 O O . ILE A 1 99 ? 11.706 -6.434 1.863 1.00 97.38 99 ILE A O 1
ATOM 810 N N . GLY A 1 100 ? 12.058 -8.035 0.338 1.00 97.12 100 GLY A N 1
ATOM 811 C CA . GLY A 1 100 ? 10.833 -8.783 0.614 1.00 97.12 100 GLY A CA 1
ATOM 812 C C . GLY A 1 100 ? 10.788 -9.325 2.042 1.00 97.12 100 GLY A C 1
ATOM 813 O O . GLY A 1 100 ? 9.789 -9.143 2.741 1.00 97.12 100 GLY A O 1
ATOM 814 N N . GLN A 1 101 ? 11.886 -9.921 2.510 1.00 96.12 101 GLN A N 1
ATOM 815 C CA . GLN A 1 101 ? 12.017 -10.414 3.884 1.00 96.12 101 GLN A CA 1
ATOM 816 C C . GLN A 1 101 ? 11.914 -9.280 4.910 1.00 96.12 101 GLN A C 1
ATOM 818 O O . GLN A 1 101 ? 11.161 -9.396 5.878 1.00 96.12 101 GLN A O 1
ATOM 823 N N . LEU A 1 102 ? 12.610 -8.164 4.678 1.00 96.81 102 LEU A N 1
ATOM 824 C CA . LEU A 1 102 ? 12.568 -6.992 5.552 1.00 96.81 102 LEU A CA 1
ATOM 825 C C . LEU A 1 102 ? 11.168 -6.375 5.605 1.00 96.81 102 LEU A C 1
ATOM 827 O O . LEU A 1 102 ? 10.663 -6.104 6.692 1.00 96.81 102 LEU A O 1
ATOM 831 N N . LYS A 1 103 ? 10.496 -6.227 4.458 1.00 97.12 103 LYS A N 1
ATOM 832 C CA . LYS A 1 103 ? 9.108 -5.740 4.394 1.00 97.12 103 LYS A CA 1
ATOM 833 C C . LYS A 1 103 ? 8.145 -6.660 5.141 1.00 97.12 103 LYS A C 1
ATOM 835 O O . LYS A 1 103 ? 7.265 -6.176 5.851 1.00 97.12 103 LYS A O 1
ATOM 840 N N . ALA A 1 104 ? 8.309 -7.977 5.017 1.00 93.50 104 ALA A N 1
ATOM 841 C CA . ALA A 1 104 ? 7.490 -8.943 5.745 1.00 93.50 104 ALA A CA 1
ATOM 842 C C . ALA A 1 104 ? 7.718 -8.851 7.263 1.00 93.50 104 ALA A C 1
ATOM 844 O O . ALA A 1 104 ? 6.752 -8.839 8.032 1.00 93.50 104 ALA A O 1
ATOM 845 N N . ALA A 1 105 ? 8.975 -8.740 7.699 1.00 92.69 105 ALA A N 1
ATOM 846 C CA . ALA A 1 105 ? 9.324 -8.546 9.104 1.00 92.69 105 ALA A CA 1
ATOM 847 C C . ALA A 1 105 ? 8.752 -7.228 9.654 1.00 92.69 105 ALA A C 1
ATOM 849 O O . ALA A 1 105 ? 8.156 -7.211 10.732 1.00 92.69 105 ALA A O 1
ATOM 850 N N . GLU A 1 106 ? 8.850 -6.137 8.890 1.00 96.50 106 GLU A N 1
ATOM 851 C CA . GLU A 1 106 ? 8.290 -4.839 9.262 1.00 96.50 106 GLU A CA 1
ATOM 852 C C . GLU A 1 106 ? 6.762 -4.896 9.395 1.00 96.50 106 GLU A C 1
ATOM 854 O O . GLU A 1 106 ? 6.214 -4.436 10.397 1.00 96.50 106 GLU A O 1
ATOM 859 N N . ALA A 1 107 ? 6.063 -5.497 8.428 1.00 95.69 107 ALA A N 1
ATOM 860 C CA . ALA A 1 107 ? 4.608 -5.632 8.466 1.00 95.69 107 ALA A CA 1
ATOM 861 C C . ALA A 1 107 ? 4.136 -6.407 9.707 1.00 95.69 107 ALA A C 1
ATOM 863 O O . ALA A 1 107 ? 3.186 -5.994 10.378 1.00 95.69 107 ALA A O 1
ATOM 864 N N . ARG A 1 108 ? 4.834 -7.492 10.063 1.00 89.94 108 ARG A N 1
ATOM 865 C CA . ARG A 1 108 ? 4.558 -8.257 11.289 1.00 89.94 108 ARG A CA 1
ATOM 866 C C . ARG A 1 108 ? 4.809 -7.427 12.540 1.00 89.94 108 ARG A C 1
ATOM 868 O O . ARG A 1 108 ? 3.962 -7.408 13.431 1.00 89.94 108 ARG A O 1
ATOM 875 N N . ASN A 1 109 ? 5.922 -6.699 12.591 1.00 92.88 109 ASN A N 1
ATOM 876 C CA . ASN A 1 109 ? 6.235 -5.819 13.712 1.00 92.88 109 ASN A CA 1
ATOM 877 C C . ASN A 1 109 ? 5.171 -4.719 13.886 1.00 92.88 109 ASN A C 1
ATOM 879 O O . ASN A 1 109 ? 4.688 -4.507 14.996 1.00 92.88 109 ASN A O 1
ATOM 883 N N . ARG A 1 110 ? 4.724 -4.080 12.796 1.00 95.06 110 ARG A N 1
ATOM 884 C CA . ARG A 1 110 ? 3.627 -3.095 12.822 1.00 95.06 110 ARG A CA 1
ATOM 885 C C . ARG A 1 110 ? 2.340 -3.702 13.379 1.00 95.06 110 ARG A C 1
ATOM 887 O O . ARG A 1 110 ? 1.696 -3.107 14.238 1.00 95.06 110 ARG A O 1
ATOM 894 N N . LEU A 1 111 ? 1.980 -4.904 12.936 1.00 90.81 111 LEU A N 1
ATOM 895 C CA . LEU A 1 111 ? 0.794 -5.608 13.419 1.00 90.81 111 LEU A CA 1
ATOM 896 C C . LEU A 1 111 ? 0.906 -5.956 14.912 1.00 90.81 111 LEU A C 1
ATOM 898 O O . LEU A 1 111 ? -0.051 -5.753 15.662 1.00 90.81 111 LEU A O 1
ATOM 902 N N . ARG A 1 112 ? 2.077 -6.408 15.372 1.00 89.94 112 ARG A N 1
ATOM 903 C CA . ARG A 1 112 ? 2.351 -6.653 16.794 1.00 89.94 112 ARG A CA 1
ATOM 904 C C . ARG A 1 112 ? 2.220 -5.376 17.623 1.00 89.94 112 ARG A C 1
ATOM 906 O O . ARG A 1 112 ? 1.556 -5.393 18.658 1.00 89.94 112 ARG A O 1
ATOM 913 N N . GLN A 1 113 ? 2.794 -4.267 17.158 1.00 92.25 113 GLN A N 1
ATOM 914 C CA . GLN A 1 113 ? 2.677 -2.965 17.818 1.00 92.25 113 GLN A CA 1
ATOM 915 C C . GLN A 1 113 ? 1.221 -2.504 17.905 1.00 92.25 113 GLN A C 1
ATOM 917 O O . GLN A 1 113 ? 0.776 -2.136 18.988 1.00 92.25 113 GLN A O 1
ATOM 922 N N . MET A 1 114 ? 0.457 -2.600 16.815 1.00 92.50 114 MET A N 1
ATOM 923 C CA . MET A 1 114 ? -0.970 -2.257 16.796 1.00 92.50 114 MET A CA 1
ATOM 924 C C . MET A 1 114 ? -1.779 -3.098 17.785 1.00 92.50 114 MET A C 1
ATOM 926 O O . MET A 1 114 ? -2.608 -2.564 18.519 1.00 92.50 114 MET A O 1
ATOM 930 N N . ARG A 1 115 ? -1.522 -4.410 17.853 1.00 89.62 115 ARG A N 1
ATOM 931 C CA . ARG A 1 115 ? -2.173 -5.294 18.832 1.00 89.62 115 ARG A CA 1
ATOM 932 C C . ARG A 1 115 ? -1.826 -4.897 20.262 1.00 89.62 115 ARG A C 1
ATOM 934 O O . ARG A 1 115 ? -2.722 -4.817 21.095 1.00 89.62 115 ARG A O 1
ATOM 941 N N . LEU A 1 116 ? -0.555 -4.620 20.547 1.00 88.31 116 LEU A N 1
ATOM 942 C CA . LEU A 1 116 ? -0.119 -4.191 21.875 1.00 88.31 116 LEU A CA 1
ATOM 943 C C . LEU A 1 116 ? -0.751 -2.848 22.264 1.00 88.31 116 LEU A C 1
ATOM 945 O O . LEU A 1 116 ? -1.253 -2.698 23.375 1.00 88.31 116 LEU A O 1
ATOM 949 N N . GLN A 1 117 ? -0.773 -1.888 21.340 1.00 93.94 117 GLN A N 1
ATOM 950 C CA . GLN A 1 117 ? -1.436 -0.600 21.529 1.00 93.94 117 GLN A CA 1
ATOM 951 C C . GLN A 1 117 ? -2.929 -0.771 21.796 1.00 93.94 117 GLN A C 1
ATOM 953 O O . GLN A 1 117 ? -3.439 -0.166 22.734 1.00 93.94 117 GLN A O 1
ATOM 958 N N . TYR A 1 118 ? -3.612 -1.629 21.037 1.00 92.31 118 TYR A N 1
ATOM 959 C CA . TYR A 1 118 ? -5.020 -1.941 21.262 1.00 92.31 118 TYR A CA 1
ATOM 960 C C . TYR A 1 118 ? -5.256 -2.503 22.666 1.00 92.31 118 TYR A C 1
ATOM 962 O O . TYR A 1 118 ? -6.137 -2.014 23.363 1.00 92.31 118 TYR A O 1
ATOM 970 N N . GLN A 1 119 ? -4.453 -3.473 23.115 1.00 87.81 119 GLN A N 1
ATOM 971 C CA . GLN A 1 119 ? -4.602 -4.029 24.465 1.00 87.81 119 GLN A CA 1
ATOM 972 C C . GLN A 1 119 ? -4.346 -2.973 25.546 1.00 87.81 119 GLN A C 1
ATOM 974 O O . GLN A 1 119 ? -5.115 -2.869 26.499 1.00 87.81 119 GLN A O 1
ATOM 979 N N . ASN A 1 120 ? -3.323 -2.135 25.367 1.00 90.44 120 ASN A N 1
ATOM 980 C CA . ASN A 1 120 ? -3.029 -1.034 26.284 1.00 90.44 120 ASN A CA 1
ATOM 981 C C . ASN A 1 120 ? -4.169 -0.007 26.343 1.00 90.44 120 ASN A C 1
ATOM 983 O O . ASN A 1 120 ? -4.540 0.435 27.428 1.00 90.44 120 ASN A O 1
ATOM 987 N N . LEU A 1 121 ? -4.725 0.384 25.195 1.00 94.38 121 LEU A N 1
ATOM 988 C CA . LEU A 1 121 ? -5.846 1.323 25.124 1.00 94.38 121 LEU A CA 1
ATOM 989 C C . LEU A 1 121 ? -7.117 0.716 25.712 1.00 94.38 121 LEU A C 1
ATOM 991 O O . LEU A 1 121 ? -7.782 1.371 26.504 1.00 94.38 121 LEU A O 1
ATOM 995 N N . LYS A 1 122 ? -7.407 -0.549 25.401 1.00 90.88 122 LYS A N 1
ATOM 996 C CA . LYS A 1 122 ? -8.529 -1.292 25.977 1.00 90.88 122 LYS A CA 1
ATOM 997 C C . LYS A 1 122 ? -8.440 -1.337 27.504 1.00 90.88 122 LYS A C 1
ATOM 999 O O . LYS A 1 122 ? -9.433 -1.073 28.170 1.00 90.88 122 LYS A O 1
ATOM 1004 N N . ALA A 1 123 ? -7.264 -1.628 28.061 1.00 90.25 123 ALA A N 1
ATOM 1005 C CA . ALA A 1 123 ? -7.061 -1.635 29.509 1.00 90.25 123 ALA A CA 1
ATOM 1006 C C . ALA A 1 123 ? -7.269 -0.243 30.131 1.00 90.25 123 ALA A C 1
ATOM 1008 O O . ALA A 1 123 ? -7.944 -0.117 31.149 1.00 90.25 123 ALA A O 1
ATOM 1009 N N . LYS A 1 124 ? -6.736 0.812 29.499 1.00 94.38 124 LYS A N 1
ATOM 1010 C CA . LYS A 1 124 ? -6.941 2.200 29.945 1.00 94.38 124 LYS A CA 1
ATOM 1011 C C . LYS A 1 124 ? -8.414 2.605 29.925 1.00 94.38 124 LYS A C 1
ATOM 1013 O O . LYS A 1 124 ? -8.872 3.215 30.883 1.00 94.38 124 LYS A O 1
ATOM 1018 N N . GLU A 1 125 ? -9.140 2.241 28.873 1.00 94.69 125 GLU A N 1
ATOM 1019 C CA . GLU A 1 125 ? -10.568 2.536 28.736 1.00 94.69 125 GLU A CA 1
ATOM 1020 C C . GLU A 1 125 ? -11.392 1.830 29.813 1.00 94.69 125 GLU A C 1
ATOM 1022 O O . GLU A 1 125 ? -12.208 2.457 30.479 1.00 94.69 125 GLU A O 1
ATOM 1027 N N . ILE A 1 126 ? -11.126 0.543 30.058 1.00 92.19 126 ILE A N 1
ATOM 1028 C CA . ILE A 1 126 ? -11.780 -0.213 31.134 1.00 92.19 126 ILE A CA 1
ATOM 1029 C C . ILE A 1 126 ? -11.541 0.462 32.490 1.00 92.19 126 ILE A C 1
ATOM 1031 O O . ILE A 1 126 ? -12.487 0.662 33.251 1.00 92.19 126 ILE A O 1
ATOM 1035 N N . ASN A 1 127 ? -10.300 0.862 32.775 1.00 92.44 127 ASN A N 1
ATOM 1036 C CA . ASN A 1 127 ? -9.969 1.552 34.020 1.00 92.44 127 ASN A CA 1
ATOM 1037 C C . ASN A 1 127 ? -10.715 2.885 34.152 1.00 92.44 127 ASN A C 1
ATOM 1039 O O . ASN A 1 127 ? -11.222 3.190 35.229 1.00 92.44 127 ASN A O 1
ATOM 1043 N N . LEU A 1 128 ? -10.825 3.649 33.061 1.00 94.75 128 LEU A N 1
ATOM 1044 C CA . LEU A 1 128 ? -11.577 4.903 33.031 1.00 94.75 128 LEU A CA 1
ATOM 1045 C C . LEU A 1 128 ? -13.078 4.673 33.258 1.00 94.75 128 LEU A C 1
ATOM 1047 O O . LEU A 1 128 ? -13.704 5.391 34.037 1.00 94.75 128 LEU A O 1
ATOM 1051 N N . MET A 1 129 ? -13.657 3.653 32.617 1.00 93.31 129 MET A N 1
ATOM 1052 C CA . MET A 1 129 ? -15.058 3.278 32.809 1.00 93.31 129 MET A CA 1
ATOM 1053 C C . MET A 1 129 ? -15.343 2.903 34.264 1.00 93.31 129 MET A C 1
ATOM 1055 O O . MET A 1 129 ? -16.356 3.339 34.807 1.00 93.31 129 MET A O 1
ATOM 1059 N N . ILE A 1 130 ? -14.463 2.122 34.900 1.00 93.69 130 ILE A N 1
ATOM 1060 C CA . ILE A 1 130 ? -14.588 1.726 36.310 1.00 93.69 130 ILE A CA 1
ATOM 1061 C C . ILE A 1 130 ? -14.455 2.952 37.220 1.00 93.69 130 ILE A C 1
ATOM 1063 O O . ILE A 1 130 ? -15.287 3.140 38.107 1.00 93.69 130 ILE A O 1
ATOM 1067 N N . SER A 1 131 ? -13.467 3.822 36.981 1.00 93.88 131 SER A N 1
ATOM 1068 C CA . SER A 1 131 ? -13.251 5.019 37.803 1.00 93.88 131 SER A CA 1
ATOM 1069 C C . SER A 1 131 ? -14.353 6.069 37.646 1.00 93.88 131 SER A C 1
ATOM 1071 O O . SER A 1 131 ? -14.570 6.869 38.548 1.00 93.88 131 SER A O 1
ATOM 1073 N N . GLY A 1 132 ? -15.036 6.086 36.499 1.00 94.38 132 GLY A N 1
ATOM 1074 C CA . GLY A 1 132 ? -16.145 6.996 36.213 1.00 94.38 132 GLY A CA 1
ATOM 1075 C C . GLY A 1 132 ? -17.490 6.570 36.808 1.00 94.38 132 GLY A C 1
ATOM 1076 O O . GLY A 1 132 ? -18.471 7.297 36.658 1.00 94.38 132 GLY A O 1
ATOM 1077 N N . GLN A 1 133 ? -17.578 5.405 37.459 1.00 95.56 133 GLN A N 1
ATOM 1078 C CA . GLN A 1 133 ? -18.826 4.964 38.081 1.00 95.56 133 GLN A CA 1
ATOM 1079 C C . GLN A 1 133 ? -19.154 5.804 39.320 1.00 95.56 133 GLN A C 1
ATOM 1081 O O . GLN A 1 133 ? -18.301 6.065 40.162 1.00 95.56 133 GLN A O 1
ATOM 1086 N N . SER A 1 134 ? -20.426 6.172 39.473 1.00 94.81 134 SER A N 1
ATOM 1087 C CA . SER A 1 134 ? -20.903 6.966 40.614 1.00 94.81 134 SER A CA 1
ATOM 1088 C C . SER A 1 134 ? -21.012 6.170 41.921 1.00 94.81 134 SER A C 1
ATOM 1090 O O . SER A 1 134 ? -21.070 6.766 42.994 1.00 94.81 134 SER A O 1
ATOM 1092 N N . ASN A 1 135 ? -21.046 4.834 41.851 1.00 95.62 135 ASN A N 1
ATOM 1093 C CA . ASN A 1 135 ? -21.163 3.939 43.002 1.00 95.62 135 ASN A CA 1
ATOM 1094 C C . ASN A 1 135 ? -20.083 2.837 42.962 1.00 95.62 135 ASN A C 1
ATOM 1096 O O . ASN A 1 135 ? -19.831 2.209 41.930 1.00 95.62 135 ASN A O 1
ATOM 1100 N N . ALA A 1 136 ? -19.473 2.557 44.117 1.00 92.56 136 ALA A N 1
ATOM 1101 C CA . ALA A 1 136 ? -18.482 1.497 44.281 1.00 92.56 136 ALA A CA 1
ATOM 1102 C C . ALA A 1 136 ? -19.045 0.102 43.951 1.00 92.56 136 ALA A C 1
ATOM 1104 O O . ALA A 1 136 ? -18.364 -0.713 43.335 1.00 92.56 136 ALA A O 1
ATOM 1105 N N . GLN A 1 137 ? -20.311 -0.171 44.284 1.00 95.12 137 GLN A N 1
ATOM 1106 C CA . GLN A 1 137 ? -20.942 -1.458 43.978 1.00 95.12 137 GLN A CA 1
ATOM 1107 C C . GLN A 1 137 ? -21.102 -1.670 42.465 1.00 95.12 137 GLN A C 1
ATOM 1109 O O . GLN A 1 137 ? -20.917 -2.783 41.970 1.00 95.12 137 GLN A O 1
ATOM 1114 N N . THR A 1 138 ? -21.420 -0.609 41.715 1.00 94.12 138 THR A N 1
ATOM 1115 C CA . THR A 1 138 ? -21.511 -0.672 40.249 1.00 94.12 138 THR A CA 1
ATOM 1116 C C . THR A 1 138 ? -20.135 -0.806 39.605 1.00 94.12 138 THR A C 1
ATOM 1118 O O . THR A 1 138 ? -20.001 -1.577 38.659 1.00 94.12 138 THR A O 1
ATOM 1121 N N . ALA A 1 139 ? -19.110 -0.143 40.153 1.00 94.12 139 ALA A N 1
ATOM 1122 C CA . ALA A 1 139 ? -17.718 -0.294 39.726 1.00 94.12 139 ALA A CA 1
ATOM 1123 C C . ALA A 1 139 ? -17.225 -1.740 39.895 1.00 94.12 139 ALA A C 1
ATOM 1125 O O . ALA A 1 139 ? -16.752 -2.338 38.932 1.00 94.12 139 ALA A O 1
ATOM 1126 N N . LEU A 1 140 ? -17.441 -2.335 41.074 1.00 92.19 140 LEU A N 1
ATOM 1127 C CA . LEU A 1 140 ? -17.086 -3.730 41.357 1.00 92.19 140 LEU A CA 1
ATOM 1128 C C . LEU A 1 140 ? -17.827 -4.707 40.441 1.00 92.19 140 LEU A C 1
ATOM 1130 O O . LEU A 1 140 ? -17.235 -5.637 39.898 1.00 92.19 140 LEU A O 1
ATOM 1134 N N . ARG A 1 141 ? -19.131 -4.494 40.226 1.00 93.19 141 ARG A N 1
ATOM 1135 C CA . ARG A 1 141 ? -19.920 -5.336 39.319 1.00 93.19 141 ARG A CA 1
ATOM 1136 C C . ARG A 1 141 ? -19.407 -5.251 37.879 1.00 93.19 141 ARG A C 1
ATOM 1138 O O . ARG A 1 141 ? -19.364 -6.274 37.198 1.00 93.19 141 ARG A O 1
ATOM 1145 N N . LEU A 1 142 ? -19.030 -4.055 37.426 1.00 91.06 142 LEU A N 1
ATOM 1146 C CA . LEU A 1 142 ? -18.455 -3.830 36.102 1.00 91.06 142 LEU A CA 1
ATOM 1147 C C . LEU A 1 142 ? -17.081 -4.499 35.967 1.00 91.06 142 LEU A C 1
ATOM 1149 O O . LEU A 1 142 ? -16.831 -5.162 34.965 1.00 91.06 142 LEU A O 1
ATOM 1153 N N . GLU A 1 143 ? -16.224 -4.394 36.981 1.00 89.94 143 GLU A N 1
ATOM 1154 C CA . GLU A 1 143 ? -14.921 -5.064 37.022 1.00 89.94 143 GLU A CA 1
ATOM 1155 C C . GLU A 1 143 ? -15.063 -6.589 36.906 1.00 89.94 143 GLU A C 1
ATOM 1157 O O . GLU A 1 143 ? -14.434 -7.201 36.044 1.00 89.94 143 GLU A O 1
ATOM 1162 N N . LEU A 1 144 ? -15.961 -7.200 37.686 1.00 89.88 144 LEU A N 1
ATOM 1163 C CA . LEU A 1 144 ? -16.271 -8.634 37.612 1.00 89.88 144 LEU A CA 1
ATOM 1164 C C . LEU A 1 144 ? -16.790 -9.053 36.226 1.00 89.88 144 LEU A C 1
ATOM 1166 O O . LEU A 1 144 ? -16.348 -10.063 35.676 1.00 89.88 144 LEU A O 1
ATOM 1170 N N . LEU A 1 145 ? -17.691 -8.268 35.626 1.00 87.75 145 LEU A N 1
ATOM 1171 C CA . LEU A 1 145 ? -18.197 -8.518 34.271 1.00 87.75 145 LEU A CA 1
ATOM 1172 C C . LEU A 1 145 ? -17.082 -8.445 33.217 1.00 87.75 145 LEU A C 1
ATOM 1174 O O . LEU A 1 145 ? -17.040 -9.273 32.313 1.00 87.75 145 LEU A O 1
ATOM 1178 N N . LEU A 1 146 ? -16.164 -7.485 33.331 1.00 83.75 146 LEU A N 1
ATOM 1179 C CA . LEU A 1 146 ? -15.094 -7.274 32.354 1.00 83.75 146 LEU A CA 1
ATOM 1180 C C . LEU A 1 146 ? -13.914 -8.241 32.536 1.00 83.75 146 LEU A C 1
ATOM 1182 O O . LEU A 1 146 ? -13.301 -8.630 31.541 1.00 83.75 146 LEU A O 1
ATOM 1186 N N . ALA A 1 147 ? -13.602 -8.659 33.765 1.00 72.75 147 ALA A N 1
ATOM 1187 C CA . ALA A 1 147 ? -12.528 -9.608 34.070 1.00 72.75 147 ALA A CA 1
ATOM 1188 C C . ALA A 1 147 ? -12.825 -11.020 33.538 1.00 72.75 147 ALA A C 1
ATOM 1190 O O . ALA A 1 147 ? -11.928 -11.694 33.031 1.00 72.75 147 ALA A O 1
ATOM 1191 N N . THR A 1 148 ? -14.093 -11.447 33.560 1.00 60.97 148 THR A N 1
ATOM 1192 C CA . THR A 1 148 ? -14.515 -12.761 33.030 1.00 60.97 148 THR A CA 1
ATOM 1193 C C . THR A 1 148 ? -14.324 -12.907 31.514 1.00 60.97 148 THR A C 1
ATOM 1195 O O . THR A 1 148 ? -14.216 -14.023 31.015 1.00 60.97 148 THR A O 1
ATOM 1198 N N . GLY A 1 149 ? -14.196 -11.797 30.778 1.00 58.16 149 GLY A N 1
ATOM 1199 C CA . GLY A 1 149 ? -13.878 -11.794 29.346 1.00 58.16 149 GLY A CA 1
ATOM 1200 C C . GLY A 1 149 ? -12.381 -11.727 29.009 1.00 58.16 149 GLY A C 1
ATOM 1201 O O . GLY A 1 149 ? -12.033 -11.748 27.829 1.00 58.16 149 GLY A O 1
ATOM 1202 N N . GLN A 1 150 ? -11.488 -11.601 30.001 1.00 60.06 150 GLN A N 1
ATOM 1203 C CA . GLN A 1 150 ? -10.037 -11.447 29.790 1.00 60.06 150 GLN A CA 1
ATOM 1204 C C . GLN A 1 150 ? -9.254 -12.765 29.879 1.00 60.06 150 GLN A C 1
ATOM 1206 O O . GLN A 1 150 ? -8.084 -12.807 29.493 1.00 60.06 150 GLN A O 1
ATOM 1211 N N . SER A 1 151 ? -9.870 -13.859 30.339 1.00 51.69 151 SER A N 1
ATOM 1212 C CA . SER A 1 151 ? -9.200 -15.158 30.391 1.00 51.69 151 SER A CA 1
ATOM 1213 C C . SER A 1 151 ? -9.104 -15.782 28.996 1.00 51.69 151 SER A C 1
ATOM 1215 O O . SER A 1 151 ? -10.121 -16.023 28.348 1.00 51.69 151 SER A O 1
ATOM 1217 N N . ASN A 1 152 ? -7.880 -16.133 28.598 1.00 51.88 152 ASN A N 1
ATOM 1218 C CA . ASN A 1 152 ? -7.530 -17.141 27.583 1.00 51.88 152 ASN A CA 1
ATOM 1219 C C . ASN A 1 152 ? -7.181 -16.685 26.164 1.00 51.88 152 ASN A C 1
ATOM 1221 O O . ASN A 1 152 ? -6.789 -17.538 25.367 1.00 51.88 152 ASN A O 1
ATOM 1225 N N . THR A 1 153 ? -7.148 -15.391 25.831 1.00 52.12 153 THR A N 1
ATOM 1226 C CA . THR A 1 153 ? -6.388 -14.978 24.632 1.00 52.12 153 THR A CA 1
ATOM 1227 C C . THR A 1 153 ? -4.911 -14.906 24.991 1.00 52.12 153 THR A C 1
ATOM 1229 O O . THR A 1 153 ? -4.321 -13.834 25.117 1.00 52.12 153 THR A O 1
ATOM 1232 N N . HIS A 1 154 ? -4.346 -16.085 25.243 1.00 53.09 154 HIS A N 1
ATOM 1233 C CA . HIS A 1 154 ? -2.934 -16.310 25.460 1.00 53.09 154 HIS A CA 1
ATOM 1234 C C . HIS A 1 154 ? -2.157 -15.530 24.401 1.00 53.09 154 HIS A C 1
ATOM 1236 O O . HIS A 1 154 ? -2.353 -15.692 23.198 1.00 53.09 154 HIS A O 1
ATOM 1242 N N . THR A 1 155 ? -1.254 -14.700 24.896 1.00 55.44 155 THR A N 1
ATOM 1243 C CA . THR A 1 155 ? -0.252 -13.864 24.229 1.00 55.44 155 THR A CA 1
ATOM 1244 C C . THR A 1 155 ? 0.765 -14.661 23.401 1.00 55.44 155 THR A C 1
ATOM 1246 O O . THR A 1 155 ? 1.913 -14.256 23.251 1.00 55.44 155 THR A O 1
ATOM 1249 N N . ASN A 1 156 ? 0.375 -15.815 22.859 1.00 53.69 156 ASN A N 1
ATOM 1250 C CA . ASN A 1 156 ? 1.133 -16.457 21.805 1.00 53.69 156 ASN A CA 1
ATOM 1251 C C . ASN A 1 156 ? 0.868 -15.645 20.542 1.00 53.69 156 ASN A C 1
ATOM 1253 O O . ASN A 1 156 ? -0.110 -15.868 19.830 1.00 53.69 156 ASN A O 1
ATOM 1257 N N . ASP A 1 157 ? 1.732 -14.674 20.280 1.00 56.50 157 ASP A N 1
ATOM 1258 C CA . ASP A 1 157 ? 1.881 -14.122 18.945 1.00 56.50 157 ASP A CA 1
ATOM 1259 C C . ASP A 1 157 ? 2.341 -15.271 18.030 1.00 56.50 157 ASP A C 1
ATOM 1261 O O . ASP A 1 157 ? 3.528 -15.519 17.839 1.00 56.50 157 ASP A O 1
ATOM 1265 N N . CYS A 1 158 ? 1.391 -16.071 17.536 1.00 57.38 158 CYS A N 1
ATOM 1266 C CA . CYS A 1 158 ? 1.667 -17.244 16.705 1.00 57.38 158 CYS A CA 1
ATOM 1267 C C . CYS A 1 158 ? 2.289 -16.875 15.348 1.00 57.38 158 CYS A C 1
ATOM 1269 O O . CYS A 1 158 ? 2.559 -17.769 14.550 1.00 57.38 158 CYS A O 1
ATOM 1271 N N . LEU A 1 159 ? 2.545 -15.588 15.085 1.00 57.47 159 LEU A N 1
ATOM 1272 C CA . LEU A 1 159 ? 3.297 -15.136 13.921 1.00 57.47 159 LEU A CA 1
ATOM 1273 C C . LEU A 1 159 ? 4.760 -15.609 13.940 1.00 57.47 159 LEU A C 1
ATOM 1275 O O . LEU A 1 159 ? 5.309 -15.829 12.865 1.00 57.47 159 LEU A O 1
ATOM 1279 N N . ASP A 1 160 ? 5.358 -15.838 15.117 1.00 54.66 160 ASP A N 1
ATOM 1280 C CA . ASP A 1 160 ? 6.727 -16.381 15.231 1.00 54.66 160 ASP A CA 1
ATOM 1281 C C . ASP A 1 160 ? 6.792 -17.896 14.977 1.00 54.66 160 ASP A C 1
ATOM 1283 O O . ASP A 1 160 ? 7.793 -18.425 14.495 1.00 54.66 160 ASP A O 1
ATOM 1287 N N . LYS A 1 161 ? 5.715 -18.629 15.288 1.00 58.88 161 LYS A N 1
ATOM 1288 C CA . LYS A 1 161 ? 5.748 -20.103 15.314 1.00 58.88 161 LYS A CA 1
ATOM 1289 C C . LYS A 1 161 ? 5.694 -20.743 13.925 1.00 58.88 161 LYS A C 1
ATOM 1291 O O . LYS A 1 161 ? 6.052 -21.907 13.786 1.00 58.88 161 LYS A O 1
ATOM 1296 N N . LEU A 1 162 ? 5.302 -19.989 12.897 1.00 52.72 162 LEU A N 1
ATOM 1297 C CA . LEU A 1 162 ? 5.241 -20.472 11.512 1.00 52.72 162 LEU A CA 1
ATOM 1298 C C . LEU A 1 162 ? 6.589 -20.406 10.774 1.00 52.72 162 LEU A C 1
ATOM 1300 O O . LEU A 1 162 ? 6.669 -20.868 9.644 1.00 52.72 162 LEU A O 1
ATOM 1304 N N . GLN A 1 163 ? 7.651 -19.863 11.381 1.00 51.47 163 GLN A N 1
ATOM 1305 C CA . GLN A 1 163 ? 8.946 -19.701 10.701 1.00 51.47 163 GLN A CA 1
ATOM 1306 C C . GLN A 1 163 ? 10.012 -20.744 11.047 1.00 51.47 163 GLN A C 1
ATOM 1308 O O . GLN A 1 163 ? 10.976 -20.881 10.300 1.00 51.47 163 GLN A O 1
ATOM 1313 N N . VAL A 1 164 ? 9.845 -21.513 12.124 1.00 48.97 164 VAL A N 1
ATOM 1314 C CA . VAL A 1 164 ? 10.863 -22.495 12.552 1.00 48.97 164 VAL A CA 1
ATOM 1315 C C . VAL A 1 164 ? 10.633 -23.887 11.935 1.00 48.97 164 VAL A C 1
ATOM 1317 O O . VAL A 1 164 ? 11.552 -24.697 11.887 1.00 48.97 164 VAL A O 1
ATOM 1320 N N . GLY A 1 165 ? 9.436 -24.168 11.404 1.00 42.69 165 GLY A N 1
ATOM 1321 C CA . GLY A 1 165 ? 9.069 -25.500 10.898 1.00 42.69 165 GLY A CA 1
ATOM 1322 C C . GLY A 1 165 ? 9.508 -25.829 9.465 1.00 42.69 165 GLY A C 1
ATOM 1323 O O . GLY A 1 165 ? 9.607 -27.002 9.130 1.00 42.69 165 GLY A O 1
ATOM 1324 N N . GLU A 1 166 ? 9.790 -24.832 8.621 1.00 42.78 166 GLU A N 1
ATOM 1325 C CA . GLU A 1 166 ? 9.934 -25.063 7.168 1.00 42.78 166 GLU A CA 1
ATOM 1326 C C . GLU A 1 166 ? 11.371 -24.890 6.642 1.00 42.78 166 GLU A C 1
ATOM 1328 O O . GLU A 1 166 ? 11.675 -25.264 5.517 1.00 42.78 166 GLU A O 1
ATOM 1333 N N . SER A 1 167 ? 12.303 -24.389 7.465 1.00 36.97 167 SER A N 1
ATOM 1334 C CA . SER A 1 167 ? 13.710 -24.186 7.061 1.00 36.97 167 SER A CA 1
ATOM 1335 C C . SER A 1 167 ? 14.677 -25.306 7.474 1.00 36.97 167 SER A C 1
ATOM 1337 O O . SER A 1 167 ? 15.858 -25.224 7.147 1.00 36.97 167 SER A O 1
ATOM 1339 N N . ILE A 1 168 ? 14.216 -26.363 8.158 1.00 41.94 168 ILE A N 1
ATOM 1340 C CA . ILE A 1 168 ? 15.088 -27.469 8.622 1.00 41.94 168 ILE A CA 1
ATOM 1341 C C . ILE A 1 168 ? 14.913 -28.753 7.782 1.00 41.94 168 ILE A C 1
ATOM 1343 O O . ILE A 1 168 ? 15.695 -29.684 7.920 1.00 41.94 168 ILE A O 1
ATOM 1347 N N . HIS A 1 169 ? 13.959 -28.816 6.843 1.00 37.16 169 HIS A N 1
ATOM 1348 C CA . HIS A 1 169 ? 13.698 -30.042 6.065 1.00 37.16 169 HIS A CA 1
ATOM 1349 C C . HIS A 1 169 ? 14.358 -30.102 4.673 1.00 37.16 169 HIS A C 1
ATOM 1351 O O . HIS A 1 169 ? 14.058 -30.992 3.887 1.00 37.16 169 HIS A O 1
ATOM 1357 N N . VAL A 1 170 ? 15.287 -29.191 4.359 1.00 40.59 170 VAL A N 1
ATOM 1358 C CA . VAL A 1 170 ? 16.068 -29.230 3.104 1.00 40.59 170 VAL A CA 1
ATOM 1359 C C . VAL A 1 170 ? 17.562 -29.252 3.416 1.00 40.59 170 VAL A C 1
ATOM 1361 O O . VAL A 1 170 ? 18.316 -28.359 3.041 1.00 40.59 170 VAL A O 1
ATOM 1364 N N . LYS A 1 171 ? 17.994 -30.252 4.185 1.00 47.38 171 LYS A N 1
ATOM 1365 C CA . LYS A 1 171 ? 19.393 -30.697 4.272 1.00 47.38 171 LYS A CA 1
ATOM 1366 C C . LYS A 1 171 ? 19.437 -31.956 5.123 1.00 47.38 171 LYS A C 1
ATOM 1368 O O . LYS A 1 171 ? 19.519 -31.855 6.337 1.00 47.38 171 LYS A O 1
ATOM 1373 N N . MET A 1 172 ? 19.348 -33.100 4.457 1.00 45.59 172 MET A N 1
ATOM 1374 C CA . MET A 1 172 ? 19.823 -34.437 4.842 1.00 45.59 172 MET A CA 1
ATOM 1375 C C . MET A 1 172 ? 18.926 -35.405 4.080 1.00 45.59 172 MET A C 1
ATOM 1377 O O . MET A 1 172 ? 17.752 -35.498 4.400 1.00 45.59 172 MET A O 1
ATOM 1381 N N . ASP A 1 173 ? 19.452 -35.948 2.979 1.00 40.66 173 ASP A N 1
ATOM 1382 C CA . ASP A 1 173 ? 19.203 -37.310 2.476 1.00 40.66 173 ASP A CA 1
ATOM 1383 C C . ASP A 1 173 ? 19.615 -37.394 1.002 1.00 40.66 173 ASP A C 1
ATOM 1385 O O . ASP A 1 173 ? 18.827 -37.325 0.062 1.00 40.66 173 ASP A O 1
ATOM 1389 N N . CYS A 1 174 ? 20.925 -37.524 0.804 1.00 33.97 174 CYS A N 1
ATOM 1390 C CA . CYS A 1 174 ? 21.487 -38.099 -0.412 1.00 33.97 174 CYS A CA 1
ATOM 1391 C C . CYS A 1 174 ? 22.742 -38.896 -0.041 1.00 33.97 174 CYS A C 1
ATOM 1393 O O . CYS A 1 174 ? 23.860 -38.585 -0.440 1.00 33.97 174 CYS A O 1
ATOM 1395 N N . THR A 1 175 ? 22.554 -39.933 0.773 1.00 43.44 175 THR A N 1
ATOM 1396 C CA . THR A 1 175 ? 23.490 -41.053 0.875 1.00 43.44 175 THR A CA 1
ATOM 1397 C C . THR A 1 175 ? 23.195 -42.008 -0.280 1.00 43.44 175 THR A C 1
ATOM 1399 O O . THR A 1 175 ? 22.281 -42.826 -0.230 1.00 43.44 175 THR A O 1
ATOM 1402 N N . HIS A 1 176 ? 23.951 -41.874 -1.371 1.00 38.28 176 HIS A N 1
ATOM 1403 C CA . HIS A 1 176 ? 23.959 -42.887 -2.422 1.00 38.28 176 HIS A CA 1
ATOM 1404 C C . HIS A 1 176 ? 24.651 -44.153 -1.906 1.00 38.28 176 HIS A C 1
ATOM 1406 O O . HIS A 1 176 ? 25.824 -44.155 -1.540 1.00 38.28 176 HIS A O 1
ATOM 1412 N N . ILE A 1 177 ? 23.867 -45.223 -1.888 1.00 44.38 177 ILE A N 1
ATOM 1413 C CA . ILE A 1 177 ? 24.240 -46.611 -1.642 1.00 44.38 177 ILE A CA 1
ATOM 1414 C C . ILE A 1 177 ? 25.219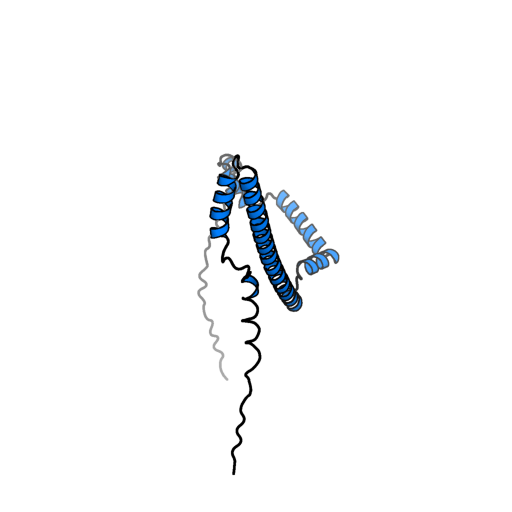 -47.065 -2.732 1.00 44.38 177 ILE A C 1
ATOM 1416 O O . ILE A 1 177 ? 24.898 -46.960 -3.913 1.00 44.38 177 ILE A O 1
ATOM 1420 N N . HIS A 1 178 ? 26.365 -47.633 -2.354 1.00 39.22 178 HIS A N 1
ATOM 1421 C CA . HIS A 1 178 ? 27.083 -48.614 -3.176 1.00 39.22 178 HIS A CA 1
ATOM 1422 C C . HIS A 1 178 ? 27.274 -49.883 -2.345 1.00 39.22 178 HIS A C 1
ATOM 1424 O O . HIS A 1 178 ? 28.170 -49.990 -1.511 1.00 39.22 178 HIS A O 1
ATOM 1430 N N . THR A 1 179 ? 26.378 -50.841 -2.562 1.00 50.88 179 THR A N 1
ATOM 1431 C CA . THR A 1 179 ? 26.560 -52.241 -2.190 1.00 50.88 179 THR A CA 1
ATOM 1432 C C . THR A 1 179 ? 27.582 -52.860 -3.136 1.00 50.88 179 THR A C 1
ATOM 1434 O O . THR A 1 179 ? 27.319 -52.939 -4.334 1.00 50.88 179 THR A O 1
ATOM 1437 N N . ASN A 1 180 ? 28.710 -53.335 -2.614 1.00 33.91 180 ASN A N 1
ATOM 1438 C CA . ASN A 1 180 ? 29.548 -54.298 -3.323 1.00 33.91 180 ASN A CA 1
ATOM 1439 C C . ASN A 1 180 ? 29.571 -55.602 -2.527 1.00 33.91 180 ASN A C 1
ATOM 1441 O O . ASN A 1 180 ? 30.335 -55.781 -1.583 1.00 33.91 180 ASN A O 1
ATOM 1445 N N . THR A 1 181 ? 28.670 -56.496 -2.913 1.00 45.78 181 THR A N 1
ATOM 1446 C CA . THR A 1 181 ? 28.775 -57.934 -2.694 1.00 45.78 181 THR A CA 1
ATOM 1447 C C . THR A 1 181 ? 29.639 -58.505 -3.810 1.00 45.78 181 THR A C 1
ATOM 1449 O O . THR A 1 181 ? 29.219 -58.445 -4.962 1.00 45.78 181 THR A O 1
ATOM 1452 N N . HIS A 1 182 ? 30.796 -59.084 -3.496 1.00 42.38 182 HIS A N 1
ATOM 1453 C CA . HIS A 1 182 ? 31.367 -60.141 -4.329 1.00 42.38 182 HIS A CA 1
ATOM 1454 C C . HIS A 1 182 ? 32.361 -60.999 -3.535 1.00 42.38 182 HIS A C 1
ATOM 1456 O O . HIS A 1 182 ? 33.401 -60.500 -3.119 1.00 42.38 182 HIS A O 1
ATOM 1462 N N . THR A 1 183 ? 31.956 -62.270 -3.383 1.00 44.50 183 THR A N 1
ATOM 1463 C CA . THR A 1 183 ? 32.732 -63.528 -3.257 1.00 44.50 183 THR A CA 1
ATOM 1464 C C . THR A 1 183 ? 33.860 -63.625 -2.242 1.00 44.50 183 THR A C 1
ATOM 1466 O O . THR A 1 183 ? 34.930 -63.034 -2.489 1.00 44.50 183 THR A O 1
#

Secondary structure (DSSP, 8-state):
------------------------PPPHHHHHHS-HHHHHHHHHHSPPPHHHHHHHHHHHHHHHHHHTSHHHHHHHHHHH-----HHHHHHHHHHHHHHHHHHHHHHHHHHHHHHHHHHHHHHHHHHHHHHT-SSHHHHHHHHHHHHTTSSS-----TTTTTSSSSSSSSS------------

Organism: Esox lucius (NCBI:txid8010)

Radius of gyration: 42.18 Å; chains: 1; bounding box: 54×88×121 Å

pLDDT: mean 73.42, std 20.73, range [33.91, 97.38]

InterPro domains:
  IPR029152 Protein LKAAEAR1 [PF15478] (23-163)
  IPR029152 Protein LKAAEAR1 [PTHR35665] (8-163)

Sequence (183 aa):
MREVIDMESQSDNIPSTSGNRRRSSATAEAVKRMCPQQRARYLAYEEPPKEAKTWMAKSRQRVSAWQSTADGEKWWTHVGRYHCDEADEAEKRRQDLVIGQLKAAEARNRLRQMRLQYQNLKAKEINLMISGQSNAQTALRLELLLATGQSNTHTNDCLDKLQVGESIHVKMDCTHIHTNTHT

Foldseek 3Di:
DDDDDDPPDDDPCPDPPPPPPPPDQDDPVRLVPDDPVVNVVSVVPDDDPPVVVVVVVVVVVVLVVCCPDPVNVVVCVVVVPPPPPVVVVVVVVVVVVVVVVVVVVVVLVVVVVVVVVVVVVVVVVLVVVLVPDPDVVVSVVSCVVVVVVPPDPPPPPCVVVVPPPPPPPPDDDDPDDDDDDDD